Protein AF-A0A813HPF1-F1 (afdb_monomer)

Sequence (250 aa):
MRSGRLQCSFQAAQEKCRVRSLCSARHSGMFILGAENGDLQVWQRDDAAAAARLSRRAQGLAAPPSGASSMGTGAPRCNLGHLCTWSARADGEYVRGWRCNLCHAKRKGERWLCTVCKDDLCFDCFPIHRPGERKTAERDAQVVNGKWVQVRKHSGMGCAVVEFTDPQHRDSLLAQFVREPLVLGGIYIDVKVHMEKQADGTRAEIPGCAFAGWKQPKEEGTCKLRARTLQVYLDRLCSKNAPEPVIALD

Radius of gyration: 21.28 Å; Cα contacts (8 Å, |Δi|>4): 396; chains: 1; bounding box: 45×57×66 Å

Mean predicted aligned error: 11.56 Å

Foldseek 3Di:
DDPDDPPDCVVVVVVVFQFPDWDDPPLQQWIWTQGPVRDIDIDHDPPVVSVVVVVVVVVVDDDDDPPDDPFALAFFADPVRATWDKDQDCDDPNVQADAQPQQRDGDHGIFGARPVPRHTHHCVLFNGDGPPPPPPQLQQFDWDDDPFWIWTHHGPFQKIKIAGPDLVLLVVVCVVPVVPFDADSNWGKRKAFDWDQDPVRDTDTDRRMIMIGTDADPDGSHHGGDRVNVRSNSNVSCVVVDPDPPPPDD

Structure (mmCIF, N/CA/C/O backbone):
data_AF-A0A813HPF1-F1
#
_entry.id   AF-A0A813HPF1-F1
#
loop_
_atom_site.group_PDB
_atom_site.id
_atom_site.type_symbol
_atom_site.label_atom_id
_atom_site.label_alt_id
_atom_site.label_comp_id
_atom_site.label_asym_id
_atom_site.label_entity_id
_atom_site.label_seq_id
_atom_site.pdbx_PDB_ins_code
_atom_site.Cartn_x
_atom_site.Cartn_y
_atom_site.Cartn_z
_atom_site.occupancy
_atom_site.B_iso_or_equiv
_atom_site.auth_seq_id
_atom_site.auth_comp_id
_atom_site.auth_asym_id
_atom_site.auth_atom_id
_atom_site.pdbx_PDB_model_num
ATOM 1 N N . MET A 1 1 ? -21.783 -28.846 34.085 1.00 35.00 1 MET A N 1
ATOM 2 C CA . MET A 1 1 ? -21.105 -27.805 33.278 1.00 35.00 1 MET A CA 1
ATOM 3 C C . MET A 1 1 ? -20.466 -26.796 34.225 1.00 35.00 1 MET A C 1
ATOM 5 O O . MET A 1 1 ? -21.190 -26.147 34.966 1.00 35.00 1 MET A O 1
ATOM 9 N N . ARG A 1 2 ? -19.129 -26.727 34.293 1.00 29.12 2 ARG A N 1
ATOM 10 C CA . ARG A 1 2 ? -18.410 -25.769 35.152 1.00 29.12 2 ARG A CA 1
ATOM 11 C C . ARG A 1 2 ? -18.144 -24.495 34.349 1.00 29.12 2 ARG A C 1
ATOM 13 O O . ARG A 1 2 ? -17.345 -24.515 33.420 1.00 29.12 2 ARG A O 1
ATOM 20 N N . SER A 1 3 ? -18.828 -23.408 34.697 1.00 30.12 3 SER A N 1
ATOM 21 C CA . SER A 1 3 ? -18.554 -22.069 34.170 1.00 30.12 3 SER A CA 1
ATOM 22 C C . SER A 1 3 ? -17.277 -21.532 34.822 1.00 30.12 3 SER A C 1
ATOM 24 O O . SER A 1 3 ? -17.328 -20.905 35.879 1.00 30.12 3 SER A O 1
ATOM 26 N N . GLY A 1 4 ? -16.121 -21.810 34.219 1.00 33.72 4 GLY A N 1
ATOM 27 C CA . GLY A 1 4 ? -14.858 -21.190 34.613 1.00 33.72 4 GLY A CA 1
ATOM 28 C C . GLY A 1 4 ? -14.860 -19.714 34.223 1.00 33.72 4 GLY A C 1
ATOM 29 O O . GLY A 1 4 ? -14.760 -19.388 33.042 1.00 33.72 4 GLY A O 1
ATOM 30 N N . ARG A 1 5 ? -14.981 -18.810 35.202 1.00 33.84 5 ARG A N 1
ATOM 31 C CA . ARG A 1 5 ? -14.664 -17.391 34.997 1.00 33.84 5 ARG A CA 1
ATOM 32 C C . ARG A 1 5 ? -13.170 -17.292 34.698 1.00 33.84 5 ARG A C 1
ATOM 34 O O . ARG A 1 5 ? -12.353 -17.551 35.575 1.00 33.84 5 ARG A O 1
ATOM 41 N N . LEU A 1 6 ? -12.822 -16.907 33.473 1.00 31.69 6 LEU A N 1
ATOM 42 C CA . LEU A 1 6 ? -11.478 -16.446 33.142 1.00 31.69 6 LEU A CA 1
ATOM 43 C C . LEU A 1 6 ? -11.232 -15.151 33.922 1.00 31.69 6 LEU A C 1
ATOM 45 O O . LEU A 1 6 ? -11.741 -14.088 33.568 1.00 31.69 6 LEU A O 1
ATOM 49 N N . GLN A 1 7 ? -10.505 -15.262 35.029 1.00 36.75 7 GLN A N 1
ATOM 50 C CA . GLN A 1 7 ? -10.018 -14.123 35.791 1.00 36.75 7 GLN A CA 1
ATOM 51 C C . GLN A 1 7 ? -8.975 -13.417 34.917 1.00 36.75 7 GLN A C 1
ATOM 53 O O . GLN A 1 7 ? -7.916 -13.962 34.613 1.00 36.75 7 GLN A O 1
ATOM 58 N N . CYS A 1 8 ? -9.337 -12.242 34.413 1.00 41.44 8 CYS A N 1
ATOM 59 C CA . CYS A 1 8 ? -8.507 -11.459 33.513 1.00 41.44 8 CYS A CA 1
ATOM 60 C C . CYS A 1 8 ? -7.233 -11.013 34.251 1.00 41.44 8 CYS A C 1
ATOM 62 O O . CYS A 1 8 ? -7.316 -10.309 35.256 1.00 41.44 8 CYS A O 1
ATOM 64 N N . SER A 1 9 ? -6.056 -11.361 33.727 1.00 51.84 9 SER A N 1
ATOM 65 C CA . SER A 1 9 ? -4.735 -10.912 34.209 1.00 51.84 9 SER A CA 1
ATOM 66 C C . SER A 1 9 ? -4.527 -9.389 34.149 1.00 51.84 9 SER A C 1
ATOM 68 O O . SER A 1 9 ? -3.507 -8.875 34.600 1.00 51.84 9 SER A O 1
ATOM 70 N N . PHE A 1 10 ? -5.508 -8.652 33.627 1.00 48.88 10 PHE A N 1
ATOM 71 C CA . PHE A 1 10 ? -5.517 -7.199 33.525 1.00 48.88 10 PHE A CA 1
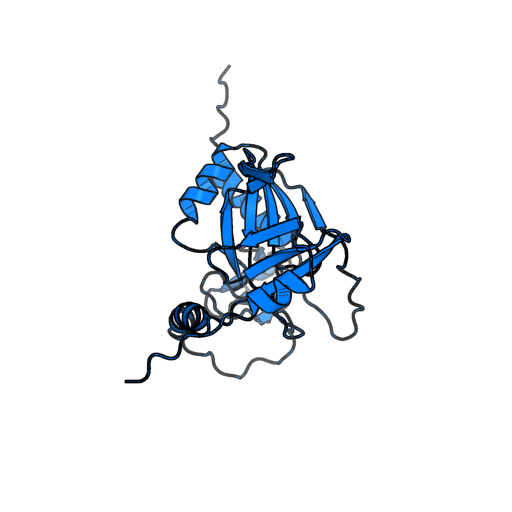ATOM 72 C C . PHE A 1 10 ? -5.432 -6.489 34.884 1.00 48.88 10 PHE A C 1
ATOM 74 O O . PHE A 1 10 ? -4.759 -5.467 34.995 1.00 48.88 10 PHE A O 1
ATOM 81 N N . GLN A 1 11 ? -6.050 -7.046 35.931 1.00 50.41 11 GLN A N 1
ATOM 82 C CA . GLN A 1 11 ? -6.080 -6.406 37.252 1.00 50.41 11 GLN A CA 1
ATOM 83 C C . GLN A 1 11 ? -4.688 -6.382 37.910 1.00 50.41 11 GLN A C 1
ATOM 85 O O . GLN A 1 11 ? -4.270 -5.356 38.435 1.00 50.41 11 GLN A O 1
ATOM 90 N N . ALA A 1 12 ? -3.908 -7.456 37.752 1.00 54.09 12 ALA A N 1
ATOM 91 C CA . ALA A 1 12 ? -2.524 -7.520 38.229 1.00 54.09 12 ALA A CA 1
ATOM 92 C C . ALA A 1 12 ? -1.560 -6.609 37.438 1.00 54.09 12 ALA A C 1
ATOM 94 O O . ALA A 1 12 ? -0.503 -6.230 37.944 1.00 54.09 12 ALA A O 1
ATOM 95 N N . ALA A 1 13 ? -1.900 -6.257 36.192 1.00 53.66 13 ALA A N 1
ATOM 96 C CA . ALA A 1 13 ? -1.118 -5.330 35.376 1.00 53.66 13 ALA A CA 1
ATOM 97 C C . ALA A 1 13 ? -1.419 -3.858 35.714 1.00 53.66 13 ALA A C 1
ATOM 99 O O . ALA A 1 13 ? -0.498 -3.041 35.714 1.00 53.66 13 ALA A O 1
ATOM 100 N N . GLN A 1 14 ? -2.672 -3.529 36.061 1.00 54.88 14 GLN A N 1
ATOM 101 C CA . GLN A 1 14 ? -3.060 -2.186 36.516 1.00 54.88 14 GLN A CA 1
ATOM 102 C C . GLN A 1 14 ? -2.321 -1.755 37.787 1.00 54.88 14 GLN A C 1
ATOM 104 O O . GLN A 1 14 ? -1.965 -0.587 37.915 1.00 54.88 14 GLN A O 1
ATOM 109 N N . GLU A 1 15 ? -2.047 -2.686 38.702 1.00 57.16 15 GLU A N 1
ATOM 110 C CA . GLU A 1 15 ? -1.321 -2.383 39.943 1.00 57.16 15 GLU A CA 1
ATOM 111 C C . GLU A 1 15 ? 0.174 -2.107 39.717 1.00 57.16 15 GLU A C 1
ATOM 113 O O . GLU A 1 15 ? 0.800 -1.409 40.511 1.00 57.16 15 GLU A O 1
ATOM 118 N N . LYS A 1 16 ? 0.756 -2.620 38.625 1.00 59.62 16 LYS A N 1
ATOM 119 C CA . LYS A 1 16 ? 2.197 -2.504 38.333 1.00 59.62 16 LYS A CA 1
ATOM 120 C C . LYS A 1 16 ? 2.544 -1.430 37.304 1.00 59.62 16 LYS A C 1
ATOM 122 O O . LYS A 1 16 ? 3.703 -1.039 37.204 1.00 59.62 16 LYS A O 1
ATOM 127 N N . CYS A 1 17 ? 1.572 -0.963 36.527 1.00 56.44 17 CYS A N 1
ATOM 128 C CA . CYS A 1 17 ? 1.788 0.021 35.474 1.00 56.44 17 CYS A CA 1
ATOM 129 C C . CYS A 1 17 ? 0.660 1.051 35.490 1.00 56.44 17 CYS A C 1
ATOM 131 O O . CYS A 1 17 ? -0.484 0.731 35.166 1.00 56.44 17 CYS A O 1
ATOM 133 N N . ARG A 1 18 ? 0.983 2.308 35.820 1.00 64.25 18 ARG A N 1
ATOM 134 C CA . ARG A 1 18 ? 0.051 3.426 35.633 1.00 64.25 18 ARG A CA 1
ATOM 135 C C . ARG A 1 18 ? -0.126 3.669 34.137 1.00 64.25 18 ARG A C 1
ATOM 137 O O . ARG A 1 18 ? 0.737 4.228 33.459 1.00 64.25 18 ARG A O 1
ATOM 144 N N . VAL A 1 19 ? -1.231 3.157 33.610 1.00 61.78 19 VAL A N 1
ATOM 145 C CA . VAL A 1 19 ? -1.585 3.243 32.193 1.00 61.78 19 VAL A CA 1
ATOM 146 C C . VAL A 1 19 ? -2.077 4.658 31.886 1.00 61.78 19 VAL A C 1
ATOM 148 O O . VAL A 1 19 ? -3.154 5.052 32.322 1.00 61.78 19 VAL A O 1
ATOM 151 N N . ARG A 1 20 ? -1.322 5.411 31.080 1.00 63.72 20 ARG A N 1
ATOM 152 C CA . ARG A 1 20 ? -1.697 6.753 30.597 1.00 63.72 20 ARG A CA 1
ATOM 153 C C . ARG A 1 20 ? -2.610 6.696 29.373 1.00 63.72 20 ARG A C 1
ATOM 155 O O . ARG A 1 20 ? -3.383 7.618 29.093 1.00 63.72 20 ARG A O 1
ATOM 162 N N . SER A 1 21 ? -2.489 5.644 28.569 1.00 58.50 21 SER A N 1
ATOM 163 C CA . SER A 1 21 ? -3.309 5.460 27.373 1.00 58.50 21 SER A CA 1
ATOM 164 C C . SER A 1 21 ? -3.514 3.987 27.054 1.00 58.50 21 SER A C 1
ATOM 166 O O . SER A 1 21 ? -2.589 3.191 27.161 1.00 58.50 21 SER A O 1
ATOM 168 N N . LEU A 1 22 ? -4.732 3.637 26.648 1.00 63.91 22 LEU A N 1
ATOM 169 C CA . LEU A 1 22 ? -5.092 2.315 26.153 1.00 63.91 22 LEU A CA 1
ATOM 170 C C . LEU A 1 22 ? -5.800 2.492 24.809 1.00 63.91 22 LEU A C 1
ATOM 172 O O . LEU A 1 22 ? -6.874 3.087 24.734 1.00 63.91 22 LEU A O 1
ATOM 176 N N . CYS A 1 23 ? -5.205 1.980 23.737 1.00 64.44 23 CYS A N 1
ATOM 177 C CA . CYS A 1 23 ? -5.792 1.986 22.404 1.00 64.44 23 CYS A CA 1
ATOM 178 C C . CYS A 1 23 ? -6.167 0.556 22.013 1.00 64.44 23 CYS A C 1
ATOM 180 O O . CYS A 1 23 ? -5.294 -0.277 21.781 1.00 64.44 23 CYS A O 1
ATOM 182 N N . SER A 1 24 ? -7.468 0.267 21.935 1.00 60.31 24 SER A N 1
ATOM 183 C CA . SER A 1 24 ? -7.960 -0.998 21.386 1.00 60.31 24 SER A CA 1
ATOM 184 C C . SER A 1 24 ? -8.066 -0.900 19.865 1.00 60.31 24 SER A C 1
ATOM 186 O O . SER A 1 24 ? -8.858 -0.117 19.332 1.00 60.31 24 SER A O 1
ATOM 188 N N . ALA A 1 25 ? -7.306 -1.731 19.155 1.00 64.31 25 ALA A N 1
ATOM 189 C CA . ALA A 1 25 ? -7.541 -2.013 17.748 1.00 64.31 25 ALA A CA 1
ATOM 190 C C . ALA A 1 25 ? -8.646 -3.076 17.673 1.00 64.31 25 ALA A C 1
ATOM 192 O O . ALA A 1 25 ? -8.377 -4.274 17.607 1.00 64.31 25 ALA A O 1
ATOM 193 N N . ARG A 1 26 ? -9.903 -2.612 17.735 1.00 49.97 26 ARG A N 1
ATOM 194 C CA . ARG A 1 26 ? -11.133 -3.391 17.998 1.00 49.97 26 ARG A CA 1
ATOM 195 C C . ARG A 1 26 ? -11.320 -4.713 17.225 1.00 49.97 26 ARG A C 1
ATOM 197 O O . ARG A 1 26 ? -12.228 -5.454 17.575 1.00 49.97 26 ARG A O 1
ATOM 204 N N . HIS A 1 27 ? -10.557 -5.012 16.171 1.00 45.69 27 HIS A N 1
ATOM 205 C CA . HIS A 1 27 ? -10.765 -6.202 15.324 1.00 45.69 27 HIS A CA 1
ATOM 206 C C . HIS A 1 27 ? -9.544 -7.134 15.255 1.00 45.69 27 HIS A C 1
ATOM 208 O O . HIS A 1 27 ? -9.681 -8.274 14.826 1.00 45.69 27 HIS A O 1
ATOM 214 N N . SER A 1 28 ? -8.359 -6.691 15.690 1.00 56.75 28 SER A N 1
ATOM 215 C CA . SER A 1 28 ? -7.129 -7.502 15.650 1.00 56.75 28 SER A CA 1
ATOM 216 C C . SER A 1 28 ? -6.809 -8.189 16.980 1.00 56.75 28 SER A C 1
ATOM 218 O O . SER A 1 28 ? -5.802 -8.891 17.084 1.00 56.75 28 SER A O 1
ATOM 220 N N . GLY A 1 29 ? -7.623 -7.937 18.011 1.00 67.06 29 GLY A N 1
ATOM 221 C CA . GLY A 1 29 ? -7.314 -8.319 19.385 1.00 67.06 29 GLY A CA 1
ATOM 222 C C . GLY A 1 29 ? -6.119 -7.555 19.962 1.00 67.06 29 GLY A C 1
ATOM 223 O O . GLY A 1 29 ? -5.675 -7.892 21.051 1.00 67.06 29 GLY A O 1
ATOM 224 N N . MET A 1 30 ? -5.571 -6.551 19.268 1.00 64.06 30 MET A N 1
ATOM 225 C CA . MET A 1 30 ? -4.433 -5.787 19.771 1.00 64.06 30 MET A CA 1
ATOM 226 C C . MET A 1 30 ? -4.864 -4.619 20.659 1.00 64.06 30 MET A C 1
ATOM 228 O O . MET A 1 30 ? -5.797 -3.876 20.347 1.00 64.06 30 MET A O 1
ATOM 232 N N . PHE A 1 31 ? -4.108 -4.416 21.728 1.00 73.50 31 PHE A N 1
ATOM 233 C CA . PHE A 1 31 ? -4.187 -3.302 22.652 1.00 73.50 31 PHE A CA 1
ATOM 234 C C . PHE A 1 31 ? -2.809 -2.657 22.734 1.00 73.50 31 PHE A C 1
ATOM 236 O O . PHE A 1 31 ? -1.812 -3.341 22.935 1.00 73.50 31 PHE A O 1
ATOM 243 N N . ILE A 1 32 ? -2.744 -1.344 22.573 1.00 74.50 32 ILE A N 1
ATOM 244 C CA . ILE A 1 32 ? -1.524 -0.577 22.811 1.00 74.50 32 ILE A CA 1
ATOM 245 C C . ILE A 1 32 ? -1.714 0.151 24.136 1.00 74.50 32 ILE A C 1
ATOM 247 O O . ILE A 1 32 ? -2.666 0.914 24.289 1.00 74.50 32 ILE A O 1
ATOM 251 N N . LEU A 1 33 ? -0.831 -0.115 25.086 1.00 77.38 33 LEU A N 1
ATOM 252 C CA . LEU A 1 33 ? -0.771 0.488 26.407 1.00 77.38 33 LEU A CA 1
ATOM 253 C C . LEU A 1 33 ? 0.410 1.457 26.429 1.00 77.38 33 LEU A C 1
ATOM 255 O O . LEU A 1 33 ? 1.552 1.031 26.308 1.00 77.38 33 LEU A O 1
ATOM 259 N N . GLY A 1 34 ? 0.143 2.750 26.572 1.00 70.75 34 GLY A N 1
ATOM 260 C CA . GLY A 1 34 ? 1.173 3.735 26.896 1.00 70.75 34 GLY A CA 1
ATOM 261 C C . GLY A 1 34 ? 1.195 3.968 28.402 1.00 70.75 34 GLY A C 1
ATOM 262 O O . GLY A 1 34 ? 0.167 4.359 28.963 1.00 70.75 34 GLY A O 1
ATOM 263 N N . ALA A 1 35 ? 2.331 3.730 29.047 1.00 73.56 35 ALA A N 1
ATOM 264 C CA . ALA A 1 35 ? 2.558 3.993 30.464 1.00 73.56 35 ALA A CA 1
ATOM 265 C C . ALA A 1 35 ? 3.002 5.451 30.706 1.00 73.56 35 ALA A C 1
ATOM 267 O O . ALA A 1 35 ? 3.434 6.153 29.790 1.00 73.56 35 ALA A O 1
ATOM 268 N N . GLU A 1 36 ? 2.861 5.939 31.942 1.00 66.50 36 GLU A N 1
ATOM 269 C CA . GLU A 1 36 ? 3.251 7.312 32.323 1.00 66.50 36 GLU A CA 1
ATOM 270 C C . GLU A 1 36 ? 4.749 7.598 32.157 1.00 66.50 36 GLU A C 1
ATOM 272 O O . GLU A 1 36 ? 5.123 8.729 31.861 1.00 66.50 36 GLU A O 1
ATOM 277 N N . ASN A 1 37 ? 5.592 6.573 32.280 1.00 71.75 37 ASN A N 1
ATOM 278 C CA . ASN A 1 37 ? 7.039 6.668 32.085 1.00 71.75 37 ASN A CA 1
ATOM 279 C C . ASN A 1 37 ? 7.461 6.757 30.603 1.00 71.75 37 ASN A C 1
ATOM 281 O O . ASN A 1 37 ? 8.652 6.836 30.319 1.00 71.75 37 ASN A O 1
ATOM 285 N N . GLY A 1 38 ? 6.506 6.744 29.667 1.00 69.19 38 GLY A N 1
ATOM 286 C CA . GLY A 1 38 ? 6.770 6.774 28.228 1.00 69.19 38 GLY A CA 1
ATOM 287 C C . GLY A 1 38 ? 6.900 5.396 27.577 1.00 69.19 38 GLY A C 1
ATOM 288 O O . GLY A 1 38 ? 7.031 5.332 26.354 1.00 69.19 38 GLY A O 1
ATOM 289 N N . ASP A 1 39 ? 6.803 4.302 28.339 1.00 64.75 39 ASP A N 1
ATOM 290 C CA . ASP A 1 39 ? 6.867 2.956 27.772 1.00 64.75 39 ASP A CA 1
ATOM 291 C C . ASP A 1 39 ? 5.604 2.620 26.980 1.00 64.75 39 ASP A C 1
ATOM 293 O O . ASP A 1 39 ? 4.475 2.894 27.399 1.00 64.75 39 ASP A O 1
ATOM 297 N N . LEU A 1 40 ? 5.797 1.962 25.836 1.00 64.56 40 LEU A N 1
ATOM 298 C CA . LEU A 1 40 ? 4.717 1.487 24.983 1.00 64.56 40 LEU A CA 1
ATOM 299 C C . LEU A 1 40 ? 4.698 -0.044 24.983 1.00 64.56 40 LEU A C 1
ATOM 301 O O . LEU A 1 40 ? 5.622 -0.691 24.494 1.00 64.56 40 LEU A O 1
ATOM 305 N N . GLN A 1 41 ? 3.628 -0.636 25.506 1.00 70.19 41 GLN A N 1
ATOM 306 C CA . GLN A 1 41 ? 3.412 -2.079 25.493 1.00 70.19 41 GLN A CA 1
ATOM 307 C C . GLN A 1 41 ? 2.311 -2.442 24.501 1.00 70.19 41 GLN A C 1
ATOM 309 O O . GLN A 1 41 ? 1.229 -1.862 24.512 1.00 70.19 41 GLN A O 1
ATOM 314 N N . VAL A 1 42 ? 2.559 -3.440 23.655 1.00 74.88 42 VAL A N 1
ATOM 315 C CA . VAL A 1 42 ? 1.557 -3.964 22.720 1.00 74.88 42 VAL A CA 1
ATOM 316 C C . VAL A 1 42 ? 1.129 -5.345 23.188 1.00 74.88 42 VAL A C 1
ATOM 318 O O . VAL A 1 42 ? 1.935 -6.265 23.274 1.00 74.88 42 VAL A O 1
ATOM 321 N N . TRP A 1 43 ? -0.155 -5.485 23.476 1.00 66.25 43 TRP A N 1
ATOM 322 C CA . TRP A 1 43 ? -0.787 -6.718 23.913 1.00 66.25 43 TRP A CA 1
ATOM 323 C C . TRP A 1 43 ? -1.658 -7.240 22.786 1.00 66.25 43 TRP A C 1
ATOM 325 O O . TRP A 1 43 ? -2.370 -6.471 22.152 1.00 66.25 43 TRP A O 1
ATOM 335 N N . GLN A 1 44 ? -1.619 -8.538 22.516 1.00 71.88 44 GLN A N 1
ATOM 336 C CA . GLN A 1 44 ? -2.469 -9.162 21.511 1.00 71.88 44 GLN A CA 1
ATOM 337 C C . GLN A 1 44 ? -3.276 -10.271 22.175 1.00 71.88 44 GLN A C 1
ATOM 339 O O . GLN A 1 44 ? -2.719 -11.145 22.828 1.00 71.88 44 GLN A O 1
ATOM 344 N N . ARG A 1 45 ? -4.599 -10.215 22.028 1.00 58.66 45 ARG A N 1
ATOM 345 C CA . ARG A 1 45 ? -5.513 -11.274 22.438 1.00 58.66 45 ARG A CA 1
ATOM 346 C C . ARG A 1 45 ? -5.264 -12.470 21.527 1.00 58.66 45 ARG A C 1
ATOM 348 O O . ARG A 1 45 ? -5.340 -12.327 20.305 1.00 58.66 45 ARG A O 1
ATOM 355 N N . ASP A 1 46 ? -4.996 -13.629 22.116 1.00 53.38 46 ASP A N 1
ATOM 356 C CA . ASP A 1 46 ? -4.887 -14.899 21.397 1.00 53.38 46 ASP A CA 1
ATOM 357 C C . ASP A 1 46 ? -6.274 -15.354 20.905 1.00 53.38 46 ASP A C 1
ATOM 359 O O . ASP A 1 46 ? -6.858 -16.322 21.383 1.00 53.38 46 ASP A O 1
ATOM 363 N N . ASP A 1 47 ? -6.852 -14.638 19.937 1.00 55.12 47 ASP A N 1
ATOM 364 C CA . ASP A 1 47 ? -8.079 -15.057 19.258 1.00 55.12 47 ASP A CA 1
ATOM 365 C C . ASP A 1 47 ? -7.745 -16.042 18.133 1.00 55.12 47 ASP A C 1
ATOM 367 O O . ASP A 1 47 ? -7.820 -15.730 16.937 1.00 55.12 47 ASP A O 1
ATOM 371 N N . ALA A 1 48 ? -7.426 -17.279 18.518 1.00 52.97 48 ALA A N 1
ATOM 372 C CA . ALA A 1 48 ? -7.267 -18.396 17.586 1.00 52.97 48 ALA A CA 1
ATOM 373 C C . ALA A 1 48 ? -8.484 -18.543 16.641 1.00 52.97 48 ALA A C 1
ATOM 375 O O . ALA A 1 48 ? -8.338 -18.913 15.476 1.00 52.97 48 ALA A O 1
ATOM 376 N N . ALA A 1 49 ? -9.687 -18.170 17.097 1.00 48.94 49 ALA A N 1
ATOM 377 C CA . ALA A 1 49 ? -10.924 -18.230 16.318 1.00 48.94 49 ALA A CA 1
ATOM 378 C C . ALA A 1 49 ? -11.027 -17.179 15.189 1.00 48.94 49 ALA A C 1
ATOM 380 O O . ALA A 1 49 ? -11.531 -17.498 14.110 1.00 48.94 49 ALA A O 1
ATOM 381 N N . ALA A 1 50 ? -10.544 -15.946 15.390 1.00 52.72 50 ALA A N 1
ATOM 382 C CA . ALA A 1 50 ? -10.548 -14.914 14.343 1.00 52.72 50 ALA A CA 1
ATOM 383 C C . ALA A 1 50 ? -9.506 -15.229 13.256 1.00 52.72 50 ALA A C 1
ATOM 385 O O . ALA A 1 50 ? -9.796 -15.148 12.059 1.00 52.72 50 ALA A O 1
ATOM 386 N N . ALA A 1 51 ? -8.328 -15.705 13.674 1.00 51.12 51 ALA A N 1
ATOM 387 C CA . ALA A 1 51 ? -7.300 -16.215 12.771 1.00 51.12 51 ALA A CA 1
ATOM 388 C C . ALA A 1 51 ? -7.781 -17.441 11.966 1.00 51.12 51 ALA A C 1
ATOM 390 O O . ALA A 1 51 ? -7.469 -17.558 10.778 1.00 51.12 51 ALA A O 1
ATOM 391 N N . ALA A 1 52 ? -8.591 -18.320 12.571 1.00 50.94 52 ALA A N 1
ATOM 392 C CA . ALA A 1 52 ? -9.173 -19.478 11.893 1.00 50.94 52 ALA A CA 1
ATOM 393 C C . ALA A 1 52 ? -10.217 -19.094 10.828 1.00 50.94 52 ALA A C 1
ATOM 395 O O . ALA A 1 52 ? -10.249 -19.720 9.770 1.00 50.94 52 ALA A O 1
ATOM 396 N N . ARG A 1 53 ? -11.040 -18.057 11.049 1.00 55.03 53 ARG A N 1
ATOM 397 C CA . ARG A 1 53 ? -12.017 -17.581 10.043 1.00 55.03 53 ARG A CA 1
ATOM 398 C C . ARG A 1 53 ? -11.335 -16.984 8.809 1.00 55.03 53 ARG A C 1
ATOM 400 O O . ARG A 1 53 ? -11.753 -17.273 7.692 1.00 55.03 53 ARG A O 1
ATOM 407 N N . LEU A 1 54 ? -10.255 -16.224 9.001 1.00 54.12 54 LEU A N 1
ATOM 408 C CA . LEU A 1 54 ? -9.442 -15.693 7.898 1.00 54.12 54 LEU A CA 1
ATOM 409 C C . LEU A 1 54 ? -8.645 -16.799 7.184 1.00 54.12 54 LEU A C 1
ATOM 411 O O . LEU A 1 54 ? -8.569 -16.805 5.958 1.00 54.12 54 LEU A O 1
ATOM 415 N N . SER A 1 55 ? -8.119 -17.782 7.927 1.00 49.38 55 SER A N 1
ATOM 416 C CA . SER A 1 55 ? -7.391 -18.919 7.339 1.00 49.38 55 SER A CA 1
ATOM 417 C C . SER A 1 55 ? -8.290 -19.852 6.526 1.00 49.38 55 SER A C 1
ATOM 419 O O . SER A 1 55 ? -7.880 -20.288 5.456 1.00 49.38 55 SER A O 1
ATOM 421 N N . ARG A 1 56 ? -9.529 -20.130 6.964 1.00 48.56 56 ARG A N 1
ATOM 422 C CA . ARG A 1 56 ? -10.453 -21.014 6.223 1.00 48.56 56 ARG A CA 1
ATOM 423 C C . ARG A 1 56 ? -10.842 -20.466 4.845 1.00 48.56 56 ARG A C 1
ATOM 425 O O . ARG A 1 56 ? -11.065 -21.259 3.940 1.00 48.56 56 ARG A O 1
ATOM 432 N N . ARG A 1 57 ? -10.871 -19.139 4.655 1.00 51.22 57 ARG A N 1
ATOM 433 C CA . ARG A 1 57 ? -11.123 -18.517 3.336 1.00 51.22 57 ARG A CA 1
ATOM 434 C C . ARG A 1 57 ? -9.896 -18.607 2.415 1.00 51.22 57 ARG A C 1
ATOM 436 O O . ARG A 1 57 ? -10.059 -18.739 1.210 1.00 51.22 57 ARG A O 1
ATOM 443 N N . ALA A 1 58 ? -8.682 -18.615 2.974 1.00 49.12 58 ALA A N 1
ATOM 444 C CA . ALA A 1 58 ? -7.441 -18.823 2.221 1.00 49.12 58 ALA A CA 1
ATOM 445 C C . ALA A 1 58 ? -7.174 -20.304 1.872 1.00 49.12 58 ALA A C 1
ATOM 447 O O . ALA A 1 58 ? -6.505 -20.588 0.884 1.00 49.12 58 ALA A O 1
ATOM 448 N N . GLN A 1 59 ? -7.709 -21.247 2.656 1.00 49.16 59 GLN A N 1
ATOM 449 C CA . GLN A 1 59 ? -7.509 -22.695 2.481 1.00 49.16 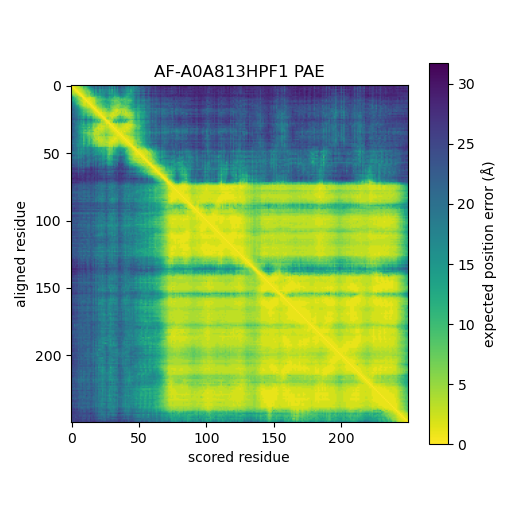59 GLN A CA 1
ATOM 450 C C . GLN A 1 59 ? -8.383 -23.336 1.386 1.00 49.16 59 GLN A C 1
ATOM 452 O O . GLN A 1 59 ? -8.196 -24.508 1.079 1.00 49.16 59 GLN A O 1
ATOM 457 N N . GLY A 1 60 ? -9.303 -22.587 0.764 1.00 45.53 60 GLY A N 1
ATOM 458 C CA . GLY A 1 60 ? -10.079 -23.059 -0.394 1.00 45.53 60 GLY A CA 1
ATOM 459 C C . GLY A 1 60 ? -9.311 -23.047 -1.723 1.00 45.53 60 GLY A C 1
ATOM 460 O O . GLY A 1 60 ? -9.832 -23.515 -2.731 1.00 45.53 60 GLY A O 1
ATOM 461 N N . LEU A 1 61 ? -8.084 -22.518 -1.744 1.00 51.81 61 LEU A N 1
ATOM 462 C CA . LEU A 1 61 ? -7.209 -22.518 -2.914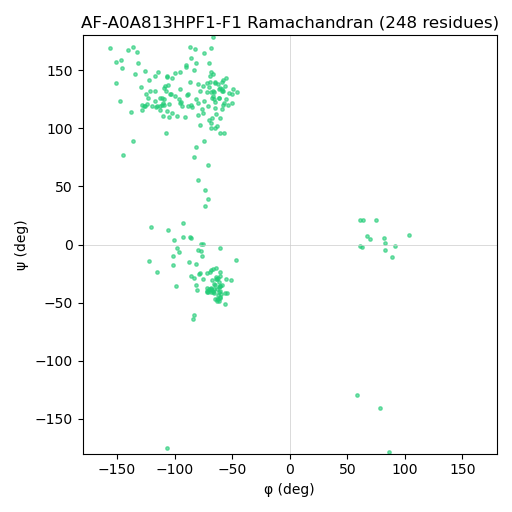 1.00 51.81 61 LEU A CA 1
ATOM 463 C C . LEU A 1 61 ? -6.157 -23.614 -2.732 1.00 51.81 61 LEU A C 1
ATOM 465 O O . LEU A 1 61 ? -5.327 -23.542 -1.826 1.00 51.81 61 LEU A O 1
ATOM 469 N N . ALA A 1 62 ? -6.232 -24.645 -3.575 1.00 42.22 62 ALA A N 1
ATOM 470 C CA . ALA A 1 62 ? -5.330 -25.790 -3.559 1.00 42.22 62 ALA A CA 1
ATOM 471 C C . ALA A 1 62 ? -3.856 -25.349 -3.510 1.00 42.22 62 ALA A C 1
ATOM 473 O O . ALA A 1 62 ? -3.430 -24.461 -4.254 1.00 42.22 62 ALA A O 1
ATOM 474 N N . ALA A 1 63 ? -3.076 -25.975 -2.625 1.00 44.69 63 ALA A N 1
ATOM 475 C CA . ALA A 1 63 ? -1.641 -25.744 -2.544 1.00 44.69 63 ALA A CA 1
ATOM 476 C C . ALA A 1 63 ? -0.982 -26.144 -3.883 1.00 44.69 63 ALA A C 1
ATOM 478 O O . ALA A 1 63 ? -1.203 -27.264 -4.348 1.00 44.69 63 ALA A O 1
ATOM 479 N N . PRO A 1 64 ? -0.201 -25.260 -4.530 1.00 50.72 64 PRO A N 1
ATOM 480 C CA . PRO A 1 64 ? 0.457 -25.591 -5.786 1.00 50.72 64 PRO A CA 1
ATOM 481 C C . PRO A 1 64 ? 1.584 -26.623 -5.581 1.00 50.72 64 PRO A C 1
ATOM 483 O O . PRO A 1 64 ? 2.142 -26.719 -4.484 1.00 50.72 64 PRO A O 1
ATOM 486 N N . PRO A 1 65 ? 1.943 -27.381 -6.636 1.00 42.75 65 PRO A N 1
ATOM 487 C CA . PRO A 1 65 ? 2.964 -28.423 -6.575 1.00 42.75 65 PRO A CA 1
ATOM 488 C C . PRO A 1 65 ? 4.340 -27.866 -6.179 1.00 42.75 65 PRO A C 1
ATOM 490 O O . PRO A 1 65 ? 4.803 -26.848 -6.696 1.00 42.75 65 PRO A O 1
ATOM 493 N N . SER A 1 66 ? 5.002 -28.572 -5.264 1.00 45.47 66 SER A N 1
ATOM 494 C CA . SER A 1 66 ? 6.210 -28.185 -4.518 1.00 45.47 66 SER A CA 1
ATOM 495 C C . SER A 1 66 ? 7.530 -28.192 -5.318 1.00 45.47 66 SER A C 1
ATOM 497 O O . SER A 1 66 ? 8.581 -28.485 -4.759 1.00 45.47 66 SER A O 1
ATOM 499 N N . GLY A 1 67 ? 7.510 -27.879 -6.617 1.00 47.28 67 GLY A N 1
ATOM 500 C CA . GLY A 1 67 ? 8.669 -28.031 -7.516 1.00 47.28 67 GLY A CA 1
ATOM 501 C C . GLY A 1 67 ? 9.475 -26.765 -7.845 1.00 47.28 67 GLY A C 1
ATOM 502 O O . GLY A 1 67 ? 10.368 -26.834 -8.684 1.00 47.28 67 GLY A O 1
ATOM 503 N N . ALA A 1 68 ? 9.170 -25.601 -7.260 1.00 50.47 68 ALA A N 1
ATOM 504 C CA . ALA A 1 68 ? 9.831 -24.340 -7.616 1.00 50.47 68 ALA A CA 1
ATOM 505 C C . ALA A 1 68 ? 11.028 -24.031 -6.698 1.00 50.47 68 ALA A C 1
ATOM 507 O O . ALA A 1 68 ? 10.869 -23.868 -5.489 1.00 50.47 68 ALA A O 1
ATOM 508 N N . SER A 1 69 ? 12.218 -23.926 -7.298 1.00 49.34 69 SER A N 1
ATOM 509 C CA . SER A 1 69 ? 13.496 -23.618 -6.650 1.00 49.34 69 SER A CA 1
ATOM 510 C C . SER A 1 69 ? 13.414 -22.441 -5.669 1.00 49.34 69 SER A C 1
ATOM 512 O O . SER A 1 69 ? 12.920 -21.358 -5.988 1.00 49.34 69 SER A O 1
ATOM 514 N N . SER A 1 70 ? 13.950 -22.667 -4.471 1.00 53.09 70 SER A N 1
ATOM 515 C CA . SER A 1 70 ? 13.835 -21.886 -3.233 1.00 53.09 70 SER A CA 1
ATOM 516 C C . SER A 1 70 ? 14.570 -20.532 -3.213 1.00 53.09 70 SER A C 1
ATOM 518 O O . SER A 1 70 ? 15.159 -20.166 -2.198 1.00 53.09 70 SER A O 1
ATOM 520 N N . MET A 1 71 ? 14.579 -19.772 -4.311 1.00 56.16 71 MET A N 1
ATOM 521 C CA . MET A 1 71 ? 15.398 -18.551 -4.430 1.00 56.16 71 MET A CA 1
ATOM 522 C C . MET A 1 71 ? 14.702 -17.236 -4.036 1.00 56.16 71 MET A C 1
ATOM 524 O O . MET A 1 71 ? 15.180 -16.162 -4.384 1.00 56.16 71 MET A O 1
ATOM 528 N N . GLY A 1 72 ? 13.602 -17.266 -3.281 1.00 59.03 72 GLY A N 1
ATOM 529 C CA . GLY A 1 72 ? 12.891 -16.032 -2.934 1.00 59.03 72 GLY A CA 1
ATOM 530 C C . GLY A 1 72 ? 12.276 -16.036 -1.550 1.00 59.03 72 GLY A C 1
ATOM 531 O O . GLY A 1 72 ? 11.056 -16.131 -1.421 1.00 59.03 72 GLY A O 1
ATOM 532 N N . THR A 1 73 ? 13.091 -15.848 -0.515 1.00 74.88 73 THR A N 1
ATOM 533 C CA . THR A 1 73 ? 12.574 -15.263 0.721 1.00 74.88 73 THR A CA 1
ATOM 534 C C . THR A 1 73 ? 11.964 -13.895 0.378 1.00 74.88 73 THR A C 1
ATOM 536 O O . THR A 1 73 ? 12.606 -13.025 -0.204 1.00 74.88 73 THR A O 1
ATOM 539 N N . GLY A 1 74 ? 10.683 -13.710 0.680 1.00 84.69 74 GLY A N 1
ATOM 540 C CA . GLY A 1 74 ? 9.969 -12.451 0.505 1.00 84.69 74 GLY A CA 1
ATOM 541 C C . GLY A 1 74 ? 9.040 -12.407 -0.702 1.00 84.69 74 GLY A C 1
ATOM 542 O O . GLY A 1 74 ? 8.513 -11.337 -0.992 1.00 84.69 74 GLY A O 1
ATOM 543 N N . ALA A 1 75 ? 8.820 -13.533 -1.388 1.00 92.44 75 ALA A N 1
ATOM 544 C CA . ALA A 1 75 ? 7.940 -13.584 -2.549 1.00 92.44 75 ALA A CA 1
ATOM 545 C C . ALA A 1 75 ? 6.518 -13.067 -2.218 1.00 92.44 75 ALA A C 1
ATOM 547 O O . ALA A 1 75 ? 5.882 -13.567 -1.281 1.00 92.44 75 ALA A O 1
ATOM 548 N N . PRO A 1 76 ? 6.001 -12.068 -2.959 1.00 95.56 76 PRO A N 1
ATOM 549 C CA . PRO A 1 76 ? 4.642 -11.583 -2.781 1.00 95.56 76 PRO A CA 1
ATOM 550 C C . PRO A 1 76 ? 3.631 -12.582 -3.352 1.00 95.56 76 PRO A C 1
ATOM 552 O O . PRO A 1 76 ? 3.963 -13.463 -4.149 1.00 95.56 76 PRO A O 1
ATOM 555 N N . ARG A 1 77 ? 2.362 -12.409 -2.984 1.00 95.19 77 ARG A N 1
ATOM 556 C CA . ARG A 1 77 ? 1.235 -13.052 -3.671 1.00 95.19 77 ARG A CA 1
ATOM 557 C C . ARG A 1 77 ? 0.557 -12.079 -4.633 1.00 95.19 77 ARG A C 1
ATOM 559 O O . ARG A 1 77 ? 0.502 -10.880 -4.362 1.00 95.19 77 ARG A O 1
ATOM 566 N N . CYS A 1 78 ? 0.022 -12.589 -5.738 1.00 95.00 78 CYS A N 1
ATOM 567 C CA . CYS A 1 78 ? -0.793 -11.801 -6.664 1.00 95.00 78 CYS A CA 1
ATOM 568 C C . CYS A 1 78 ? -2.125 -11.369 -6.020 1.00 95.00 78 CYS A C 1
ATOM 570 O O . CYS A 1 78 ? -2.443 -11.768 -4.896 1.00 95.00 78 CYS A O 1
ATOM 572 N N . ASN A 1 79 ? -2.958 -10.623 -6.751 1.00 89.50 79 ASN A N 1
ATOM 573 C CA . ASN A 1 79 ? -4.247 -10.140 -6.232 1.00 89.50 79 ASN A CA 1
ATOM 574 C C . ASN A 1 79 ? -5.232 -11.278 -5.902 1.00 89.50 79 ASN A C 1
ATOM 576 O O . ASN A 1 79 ? -6.044 -11.136 -4.996 1.00 89.50 79 ASN A O 1
ATOM 580 N N . LEU A 1 80 ? -5.118 -12.425 -6.586 1.00 91.19 80 LEU A N 1
ATOM 581 C CA . LEU A 1 80 ? -5.883 -13.645 -6.278 1.00 91.19 80 LEU A CA 1
ATOM 582 C C . LEU A 1 80 ? -5.231 -14.545 -5.208 1.00 91.19 80 LEU A C 1
ATOM 584 O O . LEU A 1 80 ? -5.695 -15.653 -4.963 1.00 91.19 80 LEU A O 1
ATOM 588 N N . GLY A 1 81 ? -4.138 -14.110 -4.576 1.00 92.25 81 GLY A N 1
ATOM 589 C CA . GLY A 1 81 ? -3.497 -14.845 -3.483 1.00 92.25 81 GLY A CA 1
ATOM 590 C C . GLY A 1 81 ? -2.533 -15.968 -3.892 1.00 92.25 81 GLY A C 1
ATOM 591 O O . GLY A 1 81 ? -1.941 -16.590 -3.007 1.00 92.25 81 GLY A O 1
ATOM 592 N N . HIS A 1 82 ? -2.297 -16.219 -5.183 1.00 93.94 82 HIS A N 1
ATOM 593 C CA . HIS A 1 82 ? -1.269 -17.168 -5.629 1.00 93.94 82 HIS A CA 1
ATOM 594 C C . HIS A 1 82 ? 0.137 -16.635 -5.341 1.00 93.94 82 HIS A C 1
ATOM 596 O O . HIS A 1 82 ? 0.408 -15.450 -5.531 1.00 93.94 82 HIS A O 1
ATOM 602 N N . LEU A 1 83 ? 1.042 -17.511 -4.906 1.00 94.38 83 LEU A N 1
ATOM 603 C CA . LEU A 1 83 ? 2.440 -17.156 -4.671 1.00 94.38 83 LEU A CA 1
ATOM 604 C C . LEU A 1 83 ? 3.131 -16.821 -5.999 1.00 94.38 83 LEU A C 1
ATOM 606 O O . LEU A 1 83 ? 3.063 -17.605 -6.947 1.00 94.38 83 LEU A O 1
ATOM 610 N N . CYS A 1 84 ? 3.787 -15.665 -6.071 1.00 95.12 84 CYS A N 1
ATOM 611 C CA . CYS A 1 84 ? 4.593 -15.302 -7.228 1.00 95.12 84 CYS A CA 1
ATOM 612 C C . CYS A 1 84 ? 5.990 -15.923 -7.123 1.00 95.12 84 CYS A C 1
ATOM 614 O O . CYS A 1 84 ? 6.535 -16.087 -6.035 1.00 95.12 84 CYS A O 1
ATOM 616 N N . THR A 1 85 ? 6.603 -16.222 -8.263 1.00 94.88 85 THR A N 1
ATOM 617 C CA . THR A 1 85 ? 7.977 -16.727 -8.353 1.00 94.88 85 THR A CA 1
ATOM 618 C C . THR A 1 85 ? 8.864 -15.709 -9.050 1.00 94.88 85 THR A C 1
ATOM 620 O O . THR A 1 85 ? 8.405 -14.985 -9.932 1.00 94.88 85 THR A O 1
ATOM 623 N N . TRP A 1 86 ? 10.143 -15.656 -8.687 1.0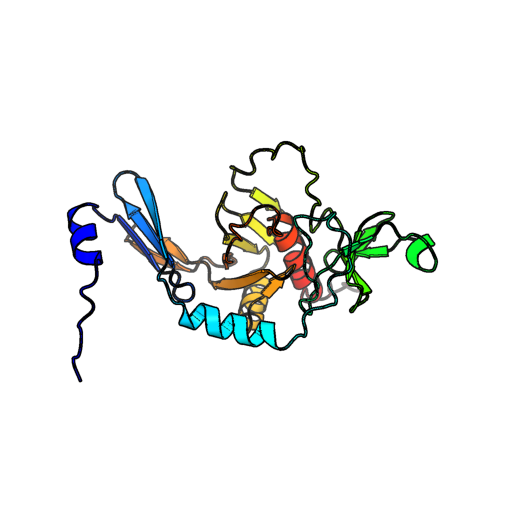0 94.75 86 TRP A N 1
ATOM 624 C CA . TRP A 1 86 ? 11.116 -14.871 -9.443 1.00 94.75 86 TRP A CA 1
ATOM 625 C C . TRP A 1 86 ? 11.176 -15.364 -10.899 1.00 94.75 86 TRP A C 1
ATOM 627 O O . TRP A 1 86 ? 11.112 -16.567 -11.158 1.00 94.75 86 TRP A O 1
ATOM 637 N N . SER A 1 87 ? 11.278 -14.441 -11.853 1.00 94.19 87 SER A N 1
ATOM 638 C CA . SER A 1 87 ? 11.428 -14.754 -13.272 1.00 94.19 87 SER A CA 1
ATOM 639 C C . SER A 1 87 ? 12.278 -13.699 -13.974 1.00 94.19 87 SER A C 1
ATOM 641 O O . SER A 1 87 ? 11.928 -12.519 -13.981 1.00 94.19 87 SER A O 1
ATOM 643 N N . ALA A 1 88 ? 13.366 -14.132 -14.614 1.00 92.38 88 ALA A N 1
ATOM 644 C CA . ALA A 1 88 ? 14.150 -13.329 -15.562 1.00 92.38 88 ALA A CA 1
ATOM 645 C C . ALA A 1 88 ? 13.701 -13.512 -17.021 1.00 92.38 88 ALA A C 1
ATOM 647 O O . ALA A 1 88 ? 14.347 -13.014 -17.941 1.00 92.38 88 ALA A O 1
ATOM 648 N N . ARG A 1 89 ? 12.609 -14.250 -17.252 1.00 87.69 89 ARG A N 1
ATOM 649 C CA . ARG A 1 89 ? 12.151 -14.632 -18.588 1.00 87.69 89 ARG A CA 1
ATOM 650 C C . ARG A 1 89 ? 11.878 -13.391 -19.450 1.00 87.69 89 ARG A C 1
ATOM 652 O O . ARG A 1 89 ? 10.990 -12.607 -19.119 1.00 87.69 89 ARG A O 1
ATOM 659 N N . ALA A 1 90 ? 12.628 -13.223 -20.536 1.00 86.25 90 ALA A N 1
ATOM 660 C CA . ALA A 1 90 ? 12.572 -12.053 -21.420 1.00 86.25 90 ALA A CA 1
ATOM 661 C C . ALA A 1 90 ? 12.213 -12.403 -22.880 1.00 86.25 90 ALA A C 1
ATOM 663 O O . ALA A 1 90 ? 12.410 -11.589 -23.777 1.00 86.25 90 ALA A O 1
ATOM 664 N N . ASP A 1 91 ? 11.707 -13.610 -23.127 1.00 85.88 91 ASP A N 1
ATOM 665 C CA . ASP A 1 91 ? 11.263 -14.094 -24.437 1.00 85.88 91 ASP A CA 1
ATOM 666 C C . ASP A 1 91 ? 9.796 -13.714 -24.740 1.00 85.88 91 ASP A C 1
ATOM 668 O O . ASP A 1 91 ? 9.050 -13.226 -23.886 1.00 85.88 91 ASP A O 1
ATOM 672 N N . GLY A 1 92 ? 9.375 -13.927 -25.990 1.00 89.50 92 GLY A N 1
ATOM 673 C CA . GLY A 1 92 ? 8.002 -13.674 -26.438 1.00 89.50 92 GLY A CA 1
ATOM 674 C C . GLY A 1 92 ? 7.560 -12.220 -26.238 1.00 89.50 92 GLY A C 1
ATOM 675 O O . GLY A 1 92 ? 8.258 -11.280 -26.617 1.00 89.50 92 GLY A O 1
ATOM 676 N N . GLU A 1 93 ? 6.396 -12.023 -25.616 1.00 87.12 93 GLU A N 1
ATOM 677 C CA . GLU A 1 93 ? 5.842 -10.690 -25.329 1.00 87.12 93 GLU A CA 1
ATOM 678 C C . GLU A 1 93 ? 6.751 -9.848 -24.415 1.00 87.12 93 GLU A C 1
ATOM 680 O O . GLU A 1 93 ? 6.739 -8.616 -24.479 1.00 87.12 93 GLU A O 1
ATOM 685 N N . TYR A 1 94 ? 7.607 -10.501 -23.621 1.00 91.69 94 TYR A N 1
ATOM 686 C CA . TYR A 1 94 ? 8.502 -9.845 -22.671 1.00 91.69 94 TYR A CA 1
ATOM 687 C C . TYR A 1 94 ? 9.724 -9.183 -23.318 1.00 91.69 94 TYR A C 1
ATOM 689 O O . TYR A 1 94 ? 10.395 -8.385 -22.657 1.00 91.69 94 TYR A O 1
ATOM 697 N N . VAL A 1 95 ? 9.981 -9.421 -24.611 1.00 92.50 95 VAL A N 1
ATOM 698 C CA . VAL A 1 95 ? 11.097 -8.802 -25.355 1.00 92.50 95 VAL A CA 1
ATOM 699 C C . VAL A 1 95 ? 10.997 -7.272 -25.336 1.00 92.50 95 VAL A C 1
ATOM 701 O O . VAL A 1 95 ? 12.001 -6.563 -25.242 1.00 92.50 95 VAL A O 1
ATOM 704 N N . ARG A 1 96 ? 9.773 -6.727 -25.360 1.00 94.19 96 ARG A N 1
ATOM 705 C CA . ARG A 1 96 ? 9.523 -5.273 -25.314 1.00 94.19 96 ARG A CA 1
ATOM 706 C C . ARG A 1 96 ? 9.460 -4.708 -23.889 1.00 94.19 96 ARG A C 1
ATOM 708 O O . ARG A 1 96 ? 9.196 -3.509 -23.715 1.00 94.19 96 ARG A O 1
ATOM 715 N N . GLY A 1 97 ? 9.740 -5.537 -22.887 1.00 95.38 97 GLY A N 1
ATOM 716 C CA . GLY A 1 97 ? 9.500 -5.264 -21.476 1.00 95.38 97 GLY A CA 1
ATOM 717 C C . GLY A 1 97 ? 8.083 -5.640 -21.044 1.00 95.38 97 GLY A C 1
ATOM 718 O O . GLY A 1 97 ? 7.275 -6.114 -21.833 1.00 95.38 97 GLY A O 1
ATOM 719 N N . TRP A 1 98 ? 7.780 -5.395 -19.777 1.00 96.50 98 TRP A N 1
ATOM 720 C CA . TRP A 1 98 ? 6.500 -5.716 -19.142 1.00 96.50 98 TRP A CA 1
ATOM 721 C C . TRP A 1 98 ? 6.022 -4.551 -18.280 1.00 96.50 98 TRP A C 1
ATOM 723 O O . TRP A 1 98 ? 6.754 -3.581 -18.068 1.00 96.50 98 TRP A O 1
ATOM 733 N N . ARG A 1 99 ? 4.778 -4.605 -17.802 1.00 97.06 99 ARG A N 1
ATOM 734 C CA . ARG A 1 99 ? 4.217 -3.595 -16.896 1.00 97.06 99 ARG A CA 1
ATOM 735 C C . ARG A 1 99 ? 3.881 -4.239 -15.567 1.00 97.06 99 ARG A C 1
ATOM 737 O O . ARG A 1 99 ? 3.231 -5.269 -15.536 1.00 97.06 99 ARG A O 1
ATOM 744 N N . CYS A 1 100 ? 4.300 -3.605 -14.480 1.00 96.94 100 CYS A N 1
ATOM 745 C CA . CYS A 1 100 ? 3.937 -4.064 -13.146 1.00 96.94 100 CYS A CA 1
ATOM 746 C C . CYS A 1 100 ? 2.423 -3.908 -12.921 1.00 96.94 100 CYS A C 1
ATOM 748 O O . CYS A 1 100 ? 1.909 -2.794 -13.017 1.00 96.94 100 CYS A O 1
ATOM 750 N N . ASN A 1 101 ? 1.716 -4.974 -12.550 1.00 96.12 101 ASN A N 1
ATOM 751 C CA . ASN A 1 101 ? 0.269 -4.967 -12.293 1.00 96.12 101 ASN A CA 1
ATOM 752 C C . ASN A 1 101 ? -0.112 -4.078 -11.095 1.00 96.12 101 ASN A C 1
ATOM 754 O O . ASN A 1 101 ? -1.255 -3.623 -10.984 1.00 96.12 101 ASN A O 1
ATOM 758 N N . LEU A 1 102 ? 0.854 -3.778 -10.218 1.00 94.94 102 LEU A N 1
ATOM 759 C CA . LEU A 1 102 ? 0.669 -2.861 -9.098 1.00 94.94 102 LEU A CA 1
ATOM 760 C C . LEU A 1 102 ? 0.869 -1.396 -9.517 1.00 94.94 102 LEU A C 1
ATOM 762 O O . LEU A 1 102 ? -0.083 -0.614 -9.492 1.00 94.94 102 LEU A O 1
ATOM 766 N N . CYS A 1 103 ? 2.088 -1.032 -9.937 1.00 94.94 103 CYS A N 1
ATOM 767 C CA . CYS A 1 103 ? 2.479 0.362 -10.193 1.00 94.94 103 CYS A CA 1
ATOM 768 C C . CYS A 1 103 ? 2.376 0.824 -11.651 1.00 94.94 103 CYS A C 1
ATOM 770 O O . CYS A 1 103 ? 2.612 1.995 -11.927 1.00 94.94 103 CYS A O 1
ATOM 772 N N . HIS A 1 104 ? 2.075 -0.071 -12.595 1.00 95.50 104 HIS A N 1
ATOM 773 C CA . HIS A 1 104 ? 1.955 0.181 -14.042 1.00 95.50 104 HIS A CA 1
ATOM 774 C C . HIS A 1 104 ? 3.217 0.688 -14.754 1.00 95.50 104 HIS A C 1
ATOM 776 O O . HIS A 1 104 ? 3.217 0.835 -15.984 1.00 95.50 104 HIS A O 1
ATOM 782 N N . ALA A 1 105 ? 4.311 0.885 -14.014 1.00 94.88 105 ALA A N 1
ATOM 783 C CA . ALA A 1 105 ? 5.604 1.229 -14.575 1.00 94.88 105 ALA A CA 1
ATOM 784 C C . ALA A 1 105 ? 6.044 0.149 -15.568 1.00 94.88 105 ALA A C 1
ATOM 786 O O . ALA A 1 105 ? 5.999 -1.049 -15.265 1.00 94.88 105 ALA A O 1
ATOM 787 N N . LYS A 1 106 ? 6.482 0.590 -16.751 1.00 97.06 106 LYS A N 1
ATOM 788 C CA . LYS A 1 106 ? 7.120 -0.278 -17.737 1.00 97.06 106 LYS A CA 1
ATOM 789 C C . LYS A 1 106 ? 8.515 -0.647 -17.229 1.00 97.06 106 LYS A C 1
ATOM 791 O O . LYS A 1 106 ? 9.265 0.225 -16.798 1.00 97.06 106 LYS A O 1
ATOM 796 N N . ARG A 1 107 ? 8.851 -1.931 -17.262 1.00 96.69 107 ARG A N 1
ATOM 797 C CA . ARG A 1 107 ? 10.104 -2.502 -16.761 1.00 96.69 107 ARG A CA 1
ATOM 798 C C . ARG A 1 107 ? 10.699 -3.456 -17.792 1.00 96.69 107 ARG A C 1
ATOM 800 O O . ARG A 1 107 ? 10.037 -3.851 -18.750 1.00 96.69 107 ARG A O 1
ATOM 807 N N . LYS A 1 108 ? 11.965 -3.805 -17.593 1.00 95.19 108 LYS A N 1
ATOM 808 C CA . LYS A 1 108 ? 12.699 -4.830 -18.341 1.00 95.19 108 LYS A CA 1
ATOM 809 C C . LYS A 1 108 ? 13.415 -5.733 -17.337 1.00 95.19 108 LYS A C 1
ATOM 811 O O . LYS A 1 108 ? 13.687 -5.293 -16.223 1.00 95.19 108 LYS A O 1
ATOM 816 N N . GLY A 1 109 ? 13.723 -6.963 -17.740 1.00 94.00 109 GLY A N 1
ATOM 817 C CA . GLY A 1 109 ? 14.448 -7.920 -16.904 1.00 94.00 109 GLY A CA 1
ATOM 818 C C . GLY A 1 109 ? 13.570 -8.596 -15.849 1.00 94.00 109 GLY A C 1
ATOM 819 O O . GLY A 1 109 ? 12.424 -8.962 -16.126 1.00 94.00 109 GLY A O 1
ATOM 820 N N . GLU A 1 110 ? 14.146 -8.778 -14.663 1.00 95.12 110 GLU A N 1
ATOM 821 C CA . GLU A 1 110 ? 13.627 -9.612 -13.577 1.00 95.12 110 GLU A CA 1
ATOM 822 C C . GLU A 1 110 ? 12.347 -9.073 -12.924 1.00 95.12 110 GLU A C 1
ATOM 824 O O . GLU A 1 110 ? 12.134 -7.861 -12.824 1.00 95.12 110 GLU A O 1
ATOM 829 N N . ARG A 1 111 ? 11.498 -9.990 -12.446 1.00 95.94 111 ARG A N 1
ATOM 830 C CA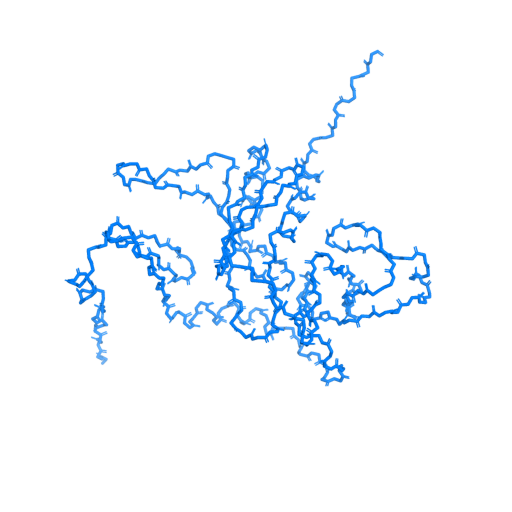 . ARG A 1 111 ? 10.219 -9.681 -11.790 1.00 95.94 111 ARG A CA 1
ATOM 831 C C . ARG A 1 111 ? 9.745 -10.795 -10.869 1.00 95.94 111 ARG A C 1
ATOM 833 O O . ARG A 1 111 ? 10.239 -11.919 -10.938 1.00 95.94 111 ARG A O 1
ATOM 840 N N . TRP A 1 112 ? 8.719 -10.501 -10.079 1.00 96.38 112 TRP A N 1
ATOM 841 C CA . TRP A 1 112 ? 7.840 -11.524 -9.522 1.00 96.38 112 TRP A CA 1
ATOM 842 C C . TRP A 1 112 ? 6.740 -11.834 -10.530 1.00 96.38 112 TRP A C 1
ATOM 844 O O . TRP A 1 112 ? 5.964 -10.950 -10.877 1.00 96.38 112 TRP A O 1
ATOM 854 N N . LEU A 1 113 ? 6.660 -13.080 -10.978 1.00 96.25 113 LEU A N 1
ATOM 855 C CA . LEU A 1 113 ? 5.647 -13.567 -11.904 1.00 96.25 113 LEU A CA 1
ATOM 856 C C . LEU A 1 113 ? 4.714 -14.531 -11.173 1.00 96.25 113 LEU A C 1
ATOM 858 O O . LEU A 1 113 ? 5.152 -15.534 -10.610 1.00 96.25 113 LEU A O 1
ATOM 862 N N . CYS A 1 114 ? 3.416 -14.270 -11.226 1.00 96.25 114 CYS A N 1
ATOM 863 C CA . CYS A 1 114 ? 2.418 -15.269 -10.887 1.00 96.25 114 CYS A CA 1
ATOM 864 C C . CYS A 1 114 ? 2.223 -16.207 -12.081 1.00 96.25 114 CYS A C 1
ATOM 866 O O . CYS A 1 114 ? 1.666 -15.817 -13.105 1.00 96.25 114 CYS A O 1
ATOM 868 N N . THR A 1 115 ? 2.637 -17.466 -11.966 1.00 94.94 115 THR A N 1
ATOM 869 C CA . THR A 1 115 ? 2.511 -18.433 -13.071 1.00 94.94 115 THR A CA 1
ATOM 870 C C . THR A 1 115 ? 1.060 -18.789 -13.403 1.00 94.94 115 THR A C 1
ATOM 872 O O . THR A 1 115 ? 0.795 -19.194 -14.537 1.00 94.94 115 THR A O 1
ATOM 875 N N . VAL A 1 116 ? 0.135 -18.580 -12.457 1.00 95.31 116 VAL A N 1
ATOM 876 C CA . VAL A 1 116 ? -1.309 -18.818 -12.605 1.00 95.31 116 VAL A CA 1
ATOM 877 C C . VAL A 1 116 ? -1.997 -17.628 -13.281 1.00 95.31 116 VAL A C 1
ATOM 879 O O . VAL A 1 116 ? -2.537 -17.774 -14.370 1.00 95.31 116 VAL A O 1
ATOM 882 N N . CYS A 1 117 ? -1.933 -16.439 -12.674 1.00 95.88 117 CYS A N 1
ATOM 883 C CA . CYS A 1 117 ? -2.628 -15.238 -13.162 1.00 95.88 117 CYS A CA 1
ATOM 884 C C . CYS A 1 117 ? -1.903 -14.510 -14.294 1.00 95.88 117 CYS A C 1
ATOM 886 O O . CYS A 1 117 ? -2.501 -13.654 -14.933 1.00 95.88 117 CYS A O 1
ATOM 888 N N . LYS A 1 118 ? -0.611 -14.800 -14.497 1.00 95.69 118 LYS A N 1
ATOM 889 C CA . LYS A 1 118 ? 0.308 -14.004 -15.328 1.00 95.69 118 LYS A CA 1
ATOM 890 C C . LYS A 1 118 ? 0.494 -12.560 -14.836 1.00 95.69 118 LYS A C 1
ATOM 892 O O . 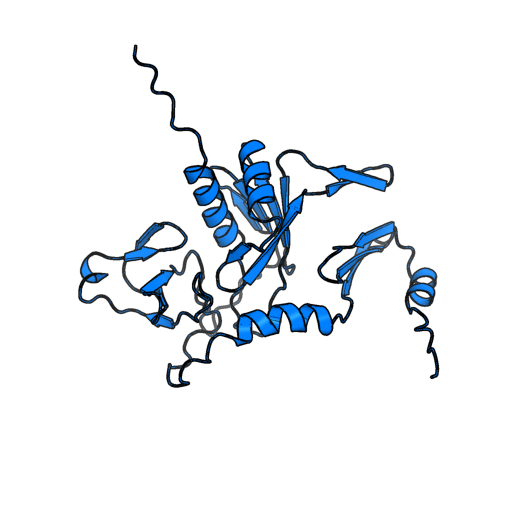LYS A 1 118 ? 0.929 -11.705 -15.594 1.00 95.69 118 LYS A O 1
ATOM 897 N N . ASP A 1 119 ? 0.201 -12.301 -13.559 1.00 96.00 119 ASP A N 1
ATOM 898 C CA . ASP A 1 119 ? 0.497 -11.019 -12.917 1.00 96.00 119 ASP A CA 1
ATOM 899 C C . ASP A 1 119 ? 2.012 -10.836 -12.758 1.00 96.00 119 ASP A C 1
ATOM 901 O O . ASP A 1 119 ? 2.694 -11.706 -12.207 1.00 96.00 119 ASP A O 1
ATOM 905 N N . ASP A 1 120 ? 2.511 -9.671 -13.160 1.00 97.19 120 ASP A N 1
ATOM 906 C CA . ASP A 1 120 ? 3.902 -9.260 -13.035 1.00 97.19 120 ASP A CA 1
ATOM 907 C C . ASP A 1 120 ? 4.041 -8.162 -11.969 1.00 97.19 120 ASP A C 1
ATOM 909 O O . ASP A 1 120 ? 3.402 -7.112 -12.034 1.00 97.19 120 ASP A O 1
ATOM 913 N N . LEU A 1 121 ? 4.903 -8.358 -10.971 1.00 96.88 121 LEU A N 1
ATOM 914 C CA . LEU A 1 121 ? 5.176 -7.369 -9.924 1.00 96.88 121 LEU A CA 1
ATOM 915 C C . LEU A 1 121 ? 6.661 -7.005 -9.914 1.00 96.88 121 LEU A C 1
ATOM 917 O O . LEU A 1 121 ? 7.534 -7.872 -9.924 1.00 96.88 121 LEU A O 1
ATOM 921 N N . CYS A 1 122 ? 6.961 -5.706 -9.876 1.00 96.56 122 CYS A N 1
ATOM 922 C CA . CYS A 1 122 ? 8.341 -5.230 -9.866 1.00 96.56 122 CYS A CA 1
ATOM 923 C C . CYS A 1 122 ? 8.990 -5.261 -8.492 1.00 96.56 122 CYS A C 1
ATOM 925 O O . CYS A 1 122 ? 8.319 -5.166 -7.462 1.00 96.56 122 CYS A O 1
ATOM 927 N N . PHE A 1 123 ? 10.322 -5.327 -8.500 1.00 94.56 123 PHE A N 1
ATOM 928 C CA . PHE A 1 123 ? 11.104 -5.298 -7.274 1.00 94.56 123 PHE A CA 1
ATOM 929 C C . PHE A 1 123 ? 11.059 -3.951 -6.566 1.00 94.56 123 PHE A C 1
ATOM 931 O O . PHE A 1 123 ? 11.181 -3.936 -5.358 1.00 94.56 123 PHE A O 1
ATOM 938 N N . ASP A 1 124 ? 10.741 -2.841 -7.232 1.00 93.38 124 ASP A N 1
ATOM 939 C CA . ASP A 1 124 ? 10.482 -1.582 -6.516 1.00 93.38 124 ASP A CA 1
ATOM 940 C C . ASP A 1 124 ? 9.234 -1.677 -5.620 1.00 93.38 124 ASP A C 1
ATOM 942 O O . ASP A 1 124 ? 9.181 -1.078 -4.546 1.00 93.38 124 ASP A O 1
ATOM 946 N N . CYS A 1 125 ? 8.216 -2.427 -6.057 1.00 94.00 125 CYS A N 1
ATOM 947 C CA . CYS A 1 125 ? 6.999 -2.650 -5.280 1.00 94.00 125 CYS A CA 1
ATOM 948 C C . CYS A 1 125 ? 7.182 -3.736 -4.220 1.00 94.00 125 CYS A C 1
ATOM 950 O O . CYS A 1 125 ? 6.653 -3.603 -3.120 1.00 94.00 125 CYS A O 1
ATOM 952 N N . PHE A 1 126 ? 7.910 -4.800 -4.550 1.00 94.06 126 PHE A N 1
ATOM 953 C CA . PHE A 1 126 ? 8.199 -5.908 -3.646 1.00 94.06 126 PHE A CA 1
ATOM 954 C C . PHE A 1 126 ? 9.674 -6.289 -3.782 1.00 94.06 126 PHE A C 1
ATOM 956 O O . PHE A 1 126 ? 10.013 -7.105 -4.633 1.00 94.06 126 PHE A O 1
ATOM 963 N N . PRO A 1 127 ? 10.576 -5.680 -3.005 1.00 91.62 127 PRO A N 1
ATOM 964 C CA . PRO A 1 127 ? 12.006 -5.922 -3.171 1.00 91.62 127 PRO A CA 1
ATOM 965 C C . PRO A 1 127 ? 12.399 -7.360 -2.847 1.00 91.62 127 PRO A C 1
ATOM 967 O O . PRO A 1 127 ? 11.907 -7.946 -1.883 1.00 91.62 127 PRO A O 1
ATOM 970 N N . ILE A 1 128 ? 13.308 -7.910 -3.651 1.00 88.88 128 ILE A N 1
ATOM 971 C CA . ILE A 1 128 ? 13.971 -9.175 -3.347 1.00 88.88 128 ILE A CA 1
ATOM 972 C C . ILE A 1 128 ? 15.015 -8.938 -2.253 1.00 88.88 128 ILE A C 1
ATOM 974 O O . ILE A 1 128 ? 15.740 -7.947 -2.292 1.00 88.88 128 ILE A O 1
ATOM 978 N N . HIS A 1 129 ? 15.072 -9.829 -1.267 1.00 83.44 129 HIS A N 1
ATOM 979 C CA . HIS A 1 129 ? 16.102 -9.805 -0.235 1.00 83.44 129 HIS A CA 1
ATOM 980 C C . HIS A 1 129 ? 17.105 -10.910 -0.530 1.00 83.44 129 HIS A C 1
ATOM 982 O O . HIS A 1 129 ? 16.775 -12.091 -0.408 1.00 83.44 129 HIS A O 1
ATOM 988 N N . ARG A 1 130 ? 18.325 -10.546 -0.936 1.00 82.12 130 ARG A N 1
ATOM 989 C CA . ARG A 1 130 ? 19.362 -11.552 -1.183 1.00 82.12 130 ARG A CA 1
ATOM 990 C C . ARG A 1 130 ? 19.984 -11.987 0.149 1.00 82.12 130 ARG A C 1
ATOM 992 O O . ARG A 1 130 ? 20.236 -11.136 1.007 1.00 82.12 130 ARG A O 1
ATOM 999 N N . PRO A 1 131 ? 20.245 -13.291 0.356 1.00 79.12 131 PRO A N 1
ATOM 1000 C CA . PRO A 1 131 ? 21.005 -13.744 1.514 1.00 79.12 131 PRO A CA 1
ATOM 1001 C C . PRO A 1 131 ? 22.333 -12.982 1.612 1.00 79.12 131 PRO A C 1
ATOM 1003 O O . PRO A 1 131 ? 23.054 -12.864 0.625 1.00 79.12 131 PRO A O 1
ATOM 1006 N N . GLY A 1 132 ? 22.641 -12.438 2.789 1.00 80.44 132 GLY A N 1
ATOM 1007 C CA . GLY A 1 132 ? 23.874 -11.679 3.025 1.00 80.44 132 GLY A CA 1
ATOM 1008 C C . GLY A 1 132 ? 23.794 -10.176 2.735 1.00 80.44 132 GLY A C 1
ATOM 1009 O O . GLY A 1 132 ? 24.684 -9.444 3.170 1.00 80.44 132 GLY A O 1
ATOM 1010 N N . GLU A 1 133 ? 22.726 -9.670 2.104 1.00 80.50 133 GLU A N 1
ATOM 1011 C CA . GLU A 1 133 ? 22.485 -8.224 2.097 1.00 80.50 133 GLU A CA 1
ATOM 1012 C C . GLU A 1 133 ? 22.212 -7.770 3.532 1.00 80.50 133 GLU A C 1
ATOM 1014 O O . GLU A 1 133 ? 21.251 -8.209 4.177 1.00 80.50 133 GLU A O 1
ATOM 1019 N N . ARG A 1 134 ? 23.079 -6.891 4.059 1.00 73.62 134 ARG A N 1
ATOM 1020 C CA . ARG A 1 134 ? 22.834 -6.252 5.353 1.00 73.62 134 ARG A CA 1
ATOM 1021 C C . ARG A 1 134 ? 21.459 -5.612 5.274 1.00 73.62 134 ARG A C 1
ATOM 1023 O O . ARG A 1 134 ? 21.238 -4.731 4.447 1.00 73.62 134 ARG A O 1
ATOM 1030 N N . LYS A 1 135 ? 20.555 -6.041 6.159 1.00 68.44 135 LYS A N 1
ATOM 1031 C CA . LYS A 1 135 ? 19.310 -5.327 6.430 1.00 68.44 135 LYS A CA 1
ATOM 1032 C C . LYS A 1 135 ? 19.729 -3.927 6.859 1.00 68.44 135 LYS A C 1
ATOM 1034 O O . LYS A 1 135 ? 20.095 -3.732 8.018 1.00 68.44 135 LYS A O 1
ATOM 1039 N N . THR A 1 136 ? 19.741 -2.973 5.929 1.00 63.00 136 THR A N 1
ATOM 1040 C CA . THR A 1 136 ? 19.757 -1.561 6.290 1.00 63.00 136 THR A CA 1
ATOM 1041 C C . THR A 1 136 ? 18.627 -1.414 7.284 1.00 63.00 136 THR A C 1
ATOM 1043 O O . THR A 1 136 ? 17.516 -1.895 7.048 1.00 63.00 136 THR A O 1
ATOM 1046 N N . ALA A 1 137 ? 18.977 -0.944 8.477 1.00 58.81 137 ALA A N 1
ATOM 1047 C CA . ALA A 1 137 ? 18.086 -0.944 9.610 1.00 58.81 137 ALA A CA 1
ATOM 1048 C C . ALA A 1 137 ? 16.867 -0.093 9.246 1.00 58.81 137 ALA A C 1
ATOM 1050 O O . ALA A 1 137 ? 16.885 1.121 9.381 1.00 58.81 137 ALA A O 1
ATOM 1051 N N . GLU A 1 138 ? 15.799 -0.739 8.780 1.00 68.75 138 GLU A N 1
ATOM 1052 C CA . GLU A 1 138 ? 14.476 -0.155 8.544 1.00 68.75 138 GLU A CA 1
ATOM 1053 C C . GLU A 1 138 ? 13.802 0.078 9.915 1.00 68.75 138 GLU A C 1
ATOM 1055 O O . GLU A 1 138 ? 12.687 -0.366 10.193 1.00 68.75 138 GLU A O 1
ATOM 1060 N N . ARG A 1 139 ? 14.579 0.666 10.833 1.00 67.38 139 ARG A N 1
ATOM 1061 C CA . ARG A 1 139 ? 14.252 0.978 12.223 1.00 67.38 139 ARG A CA 1
ATOM 1062 C C . ARG A 1 139 ? 13.576 2.334 12.343 1.00 67.38 139 ARG A C 1
ATOM 1064 O O . ARG A 1 139 ? 12.934 2.575 13.359 1.00 67.38 139 ARG A O 1
ATOM 1071 N N . ASP A 1 140 ? 13.650 3.149 11.298 1.00 76.62 140 ASP A N 1
ATOM 1072 C CA . ASP A 1 140 ? 13.024 4.460 11.274 1.00 76.62 140 ASP A CA 1
ATOM 1073 C C . ASP A 1 140 ? 11.656 4.399 10.602 1.00 76.62 140 ASP A C 1
ATOM 1075 O O . ASP A 1 140 ? 11.387 3.569 9.722 1.00 76.62 140 ASP A O 1
ATOM 1079 N N . ALA A 1 141 ? 10.759 5.265 11.068 1.00 84.06 141 ALA A N 1
ATOM 1080 C CA . ALA A 1 141 ? 9.473 5.460 10.425 1.00 84.06 141 ALA A CA 1
ATOM 1081 C C . ALA A 1 141 ? 9.703 5.912 8.975 1.00 84.06 141 ALA A C 1
ATOM 1083 O O . ALA A 1 141 ? 10.516 6.794 8.703 1.00 84.06 141 ALA A O 1
ATOM 1084 N N . GLN A 1 142 ? 8.987 5.298 8.037 1.00 91.94 142 GLN A N 1
ATOM 1085 C CA . GLN A 1 142 ? 9.088 5.647 6.625 1.00 91.94 142 GLN A CA 1
ATOM 1086 C C . GLN A 1 142 ? 7.979 6.618 6.263 1.00 91.94 142 GLN A C 1
ATOM 1088 O O . GLN A 1 142 ? 6.801 6.294 6.427 1.00 91.94 142 GLN A O 1
ATOM 1093 N N . VAL A 1 143 ? 8.356 7.765 5.709 1.00 95.44 143 VAL A N 1
ATOM 1094 C CA . VAL A 1 143 ? 7.423 8.715 5.106 1.00 95.44 143 VAL A CA 1
ATOM 1095 C C . VAL A 1 143 ? 7.633 8.691 3.602 1.00 95.44 143 VAL A C 1
ATOM 1097 O O . VAL A 1 143 ? 8.740 8.919 3.120 1.00 95.44 143 VAL A O 1
ATOM 1100 N N . VAL A 1 144 ? 6.580 8.377 2.853 1.00 96.44 144 VAL A N 1
ATOM 1101 C CA . VAL A 1 144 ? 6.614 8.365 1.390 1.00 96.44 144 VAL A CA 1
ATOM 1102 C C . VAL A 1 144 ? 5.518 9.278 0.870 1.00 96.44 144 VAL A C 1
ATOM 1104 O O . VAL A 1 144 ? 4.339 9.044 1.131 1.00 96.44 144 VAL A O 1
ATOM 1107 N N . ASN A 1 145 ? 5.925 10.291 0.110 1.00 97.62 145 ASN A N 1
ATOM 1108 C CA . ASN A 1 145 ? 5.019 11.220 -0.552 1.00 97.62 145 ASN A CA 1
ATOM 1109 C C . ASN A 1 145 ? 4.620 10.679 -1.928 1.00 97.62 145 ASN A C 1
ATOM 1111 O O . ASN A 1 145 ? 5.471 10.269 -2.726 1.00 97.62 145 ASN A O 1
ATOM 1115 N N . GLY A 1 146 ? 3.318 10.659 -2.177 1.00 96.81 146 GLY A N 1
ATOM 1116 C CA . GLY A 1 146 ? 2.699 10.422 -3.470 1.00 96.81 146 GLY A CA 1
ATOM 1117 C C . GLY A 1 146 ? 2.114 11.697 -4.064 1.00 96.81 146 GLY A C 1
ATOM 1118 O O . GLY A 1 146 ? 2.266 12.786 -3.515 1.00 96.81 146 GLY A O 1
ATOM 1119 N N . LYS A 1 147 ? 1.432 11.540 -5.198 1.00 96.69 147 LYS A N 1
ATOM 1120 C CA . LYS A 1 147 ? 0.636 12.597 -5.825 1.00 96.69 147 LYS A CA 1
ATOM 1121 C C . LYS A 1 147 ? -0.640 12.886 -5.033 1.00 96.69 147 LYS A C 1
ATOM 1123 O O . LYS A 1 147 ? -1.032 14.041 -4.945 1.00 96.69 147 LYS A O 1
ATOM 1128 N N . TRP A 1 148 ? -1.295 11.844 -4.521 1.00 97.75 148 TRP A N 1
ATOM 1129 C CA . TRP A 1 148 ? -2.605 11.950 -3.872 1.00 97.75 148 TRP A CA 1
ATOM 1130 C C . TRP A 1 148 ? -2.566 11.597 -2.395 1.00 97.75 148 TRP A C 1
ATOM 1132 O O . TRP A 1 148 ? -3.451 12.013 -1.648 1.00 97.75 148 TRP A O 1
ATOM 1142 N N . VAL A 1 149 ? -1.576 10.802 -1.979 1.00 98.31 149 VAL A N 1
ATOM 1143 C CA . VAL A 1 149 ? -1.434 10.393 -0.585 1.00 98.31 149 VAL A CA 1
ATOM 1144 C C . VAL A 1 149 ? -0.005 10.516 -0.072 1.00 98.31 149 VAL A C 1
ATOM 1146 O O . VAL A 1 149 ? 0.959 10.230 -0.782 1.00 98.31 149 VAL A O 1
ATOM 1149 N N . GLN A 1 150 ? 0.137 10.846 1.206 1.00 98.38 150 GLN A N 1
ATOM 1150 C CA . GLN A 1 150 ? 1.353 10.634 1.981 1.00 98.38 150 GLN A CA 1
ATOM 1151 C C . GLN A 1 150 ? 1.148 9.430 2.905 1.00 98.38 150 GLN A C 1
ATOM 1153 O O . GLN A 1 150 ? 0.166 9.349 3.640 1.00 98.38 150 GLN A O 1
ATOM 1158 N N . VAL A 1 151 ? 2.091 8.486 2.894 1.00 98.06 151 VAL A N 1
ATOM 1159 C CA . VAL A 1 151 ? 2.058 7.307 3.771 1.00 98.06 151 VAL A CA 1
ATOM 1160 C C . VAL A 1 151 ? 3.165 7.404 4.809 1.00 98.06 151 VAL A C 1
ATOM 1162 O O . VAL A 1 151 ? 4.347 7.418 4.461 1.00 98.06 151 VAL A O 1
ATOM 1165 N N . ARG A 1 152 ? 2.775 7.407 6.086 1.00 96.88 152 ARG A N 1
ATOM 1166 C CA . ARG A 1 152 ? 3.659 7.379 7.256 1.00 96.88 152 ARG A CA 1
ATOM 1167 C C . ARG A 1 152 ? 3.580 6.008 7.918 1.00 96.88 152 ARG A C 1
ATOM 1169 O O . ARG A 1 152 ? 2.666 5.729 8.693 1.00 96.88 152 ARG A O 1
ATOM 1176 N N . LYS A 1 153 ? 4.517 5.120 7.585 1.00 95.00 153 LYS A N 1
ATOM 1177 C CA . LYS A 1 153 ? 4.602 3.766 8.145 1.00 95.00 153 LYS A CA 1
ATOM 1178 C C . LYS A 1 153 ? 5.452 3.772 9.412 1.00 95.00 153 LYS A C 1
ATOM 1180 O O . LYS A 1 153 ? 6.608 4.194 9.383 1.00 95.00 153 LYS A O 1
ATOM 1185 N N . HIS A 1 154 ? 4.919 3.207 10.490 1.00 91.44 154 HIS A N 1
ATOM 1186 C CA . HIS A 1 154 ? 5.666 3.032 11.732 1.00 91.44 154 HIS A CA 1
ATOM 1187 C C . HIS A 1 154 ? 6.773 1.974 11.573 1.00 91.44 154 HIS A C 1
ATOM 1189 O O . HIS A 1 154 ? 6.635 0.979 10.842 1.00 91.44 154 HIS A O 1
ATOM 1195 N N . SER A 1 155 ? 7.899 2.186 12.252 1.00 84.56 155 SER A N 1
ATOM 1196 C CA . SER A 1 155 ? 8.996 1.224 12.260 1.00 84.56 155 SER A CA 1
ATOM 1197 C C . SER A 1 155 ? 8.615 -0.019 13.052 1.00 84.56 155 SER A C 1
ATOM 1199 O O . SER A 1 155 ? 7.985 0.056 14.101 1.00 84.56 155 SER A O 1
ATOM 1201 N N . GLY A 1 156 ? 8.928 -1.196 12.506 1.00 82.44 156 GLY A N 1
ATOM 1202 C CA . GLY A 1 156 ? 8.665 -2.478 13.175 1.00 82.44 156 GLY A CA 1
ATOM 1203 C C . GLY A 1 156 ? 7.193 -2.826 13.450 1.00 82.44 156 GLY A C 1
ATOM 1204 O O . GLY A 1 156 ? 6.934 -3.916 13.954 1.00 82.44 156 GLY A O 1
ATOM 1205 N N . MET A 1 157 ? 6.243 -1.949 13.113 1.00 88.19 157 MET A N 1
ATOM 1206 C CA . MET A 1 157 ? 4.811 -2.191 13.251 1.00 88.19 157 MET A CA 1
ATOM 1207 C C . MET A 1 157 ? 4.170 -2.426 11.882 1.00 88.19 157 MET A C 1
ATOM 1209 O O . MET A 1 157 ? 4.522 -1.801 10.875 1.00 88.19 157 MET A O 1
ATOM 1213 N N . GLY A 1 158 ? 3.178 -3.314 11.859 1.00 93.44 158 GLY A N 1
ATOM 1214 C CA . GLY A 1 158 ? 2.292 -3.507 10.717 1.00 93.44 158 GLY A CA 1
ATOM 1215 C C . GLY A 1 158 ? 1.212 -2.431 10.666 1.00 93.44 158 GLY A C 1
ATOM 1216 O O . GLY A 1 158 ? 0.031 -2.750 10.719 1.00 93.44 158 GLY A O 1
ATOM 1217 N N . CYS A 1 159 ? 1.589 -1.154 10.653 1.00 96.12 159 CYS A N 1
ATOM 1218 C CA . CYS A 1 159 ? 0.628 -0.070 10.498 1.00 96.12 159 CYS A CA 1
ATOM 1219 C C . CYS A 1 159 ? 1.222 1.170 9.825 1.00 96.12 159 CYS A C 1
ATOM 1221 O O . CYS A 1 159 ? 2.435 1.408 9.843 1.00 96.12 159 CYS A O 1
ATOM 1223 N N . ALA A 1 160 ? 0.336 1.970 9.243 1.00 97.12 160 ALA A N 1
ATOM 1224 C CA . ALA A 1 160 ? 0.636 3.269 8.675 1.00 97.12 160 ALA A CA 1
ATOM 1225 C C . ALA A 1 160 ? -0.542 4.234 8.858 1.00 97.12 160 ALA A C 1
ATOM 1227 O O . ALA A 1 160 ? -1.703 3.819 8.891 1.00 97.12 160 ALA A O 1
ATOM 1228 N N . VAL A 1 161 ? -0.230 5.524 8.929 1.00 97.44 161 VAL A N 1
ATOM 1229 C CA . VAL A 1 161 ? -1.198 6.602 8.710 1.00 97.44 161 VAL A CA 1
ATOM 1230 C C . VAL A 1 161 ? -1.093 7.027 7.252 1.00 97.44 161 VAL A C 1
ATOM 1232 O O . VAL A 1 161 ? 0.012 7.171 6.722 1.00 97.44 161 VAL A O 1
ATOM 1235 N N . VAL A 1 162 ? -2.238 7.180 6.600 1.00 98.38 162 VAL A N 1
ATOM 1236 C CA . VAL A 1 162 ? -2.339 7.659 5.227 1.00 98.38 162 VAL A CA 1
ATOM 1237 C C . VAL A 1 162 ? -3.079 8.981 5.235 1.00 98.38 162 VAL A C 1
ATOM 1239 O O . VAL A 1 162 ? -4.233 9.041 5.647 1.00 98.38 162 VAL A O 1
ATOM 1242 N N . GLU A 1 163 ? -2.401 10.018 4.780 1.00 98.38 163 GLU A N 1
ATOM 1243 C CA . GLU A 1 163 ? -2.928 11.367 4.643 1.00 98.38 163 GLU A CA 1
ATOM 1244 C C . GLU A 1 163 ? -3.237 11.623 3.170 1.00 98.38 163 GLU A C 1
ATOM 1246 O O . GLU A 1 163 ? -2.407 11.334 2.307 1.00 98.38 163 GLU A O 1
ATOM 1251 N N . PHE A 1 164 ? -4.441 12.101 2.879 1.00 98.31 164 PHE A N 1
ATOM 1252 C CA . PHE A 1 164 ? -4.942 12.311 1.526 1.00 98.31 164 PHE A CA 1
ATOM 1253 C C . PHE A 1 164 ? -4.945 13.799 1.212 1.00 98.31 164 PHE A C 1
ATOM 1255 O O . PHE A 1 164 ? -5.394 14.606 2.021 1.00 98.31 164 PHE A O 1
ATOM 1262 N N . THR A 1 165 ? -4.510 14.154 0.006 1.00 97.56 165 THR A N 1
ATOM 1263 C CA . THR A 1 165 ? -4.616 15.530 -0.499 1.00 97.56 165 THR A CA 1
ATOM 1264 C C . THR A 1 165 ? -6.075 15.965 -0.654 1.00 97.56 165 THR A C 1
ATOM 1266 O O . THR A 1 165 ? -6.381 17.142 -0.510 1.00 97.56 165 THR A O 1
ATOM 1269 N N . ASP A 1 166 ? -6.973 15.012 -0.920 1.00 96.50 166 ASP A N 1
ATOM 1270 C CA . ASP A 1 166 ? -8.413 15.235 -1.050 1.00 96.50 166 ASP A CA 1
ATOM 1271 C C . ASP A 1 166 ? -9.188 14.301 -0.095 1.00 96.50 166 ASP A C 1
ATOM 1273 O O . ASP A 1 166 ? -9.092 13.072 -0.232 1.00 96.50 166 ASP A O 1
ATOM 1277 N N . PRO A 1 167 ? -9.972 14.842 0.859 1.00 96.50 167 PRO A N 1
ATOM 1278 C CA . PRO A 1 167 ? -10.825 14.054 1.745 1.00 96.50 167 PRO A CA 1
ATOM 1279 C C . PRO A 1 167 ? -11.815 13.124 1.023 1.00 96.50 167 PRO A C 1
ATOM 1281 O O . PRO A 1 167 ? -12.102 12.042 1.535 1.00 96.50 167 PRO A O 1
ATOM 1284 N N . GLN A 1 168 ? -12.285 13.463 -0.183 1.00 96.56 168 GLN A N 1
ATOM 1285 C CA . GLN A 1 168 ? -13.220 12.609 -0.929 1.00 96.56 168 GLN A CA 1
ATOM 1286 C C . GLN A 1 168 ? -12.583 11.278 -1.350 1.00 96.56 168 GLN A C 1
ATOM 1288 O O . GLN A 1 168 ? -13.239 10.230 -1.336 1.00 96.56 168 GLN A O 1
ATOM 1293 N N . HIS A 1 169 ? -11.283 11.278 -1.668 1.00 97.31 169 HIS A N 1
ATOM 1294 C CA . HIS A 1 169 ? -10.543 10.044 -1.946 1.00 97.31 169 HIS A CA 1
ATOM 1295 C C . HIS A 1 169 ? -10.439 9.153 -0.707 1.00 97.31 169 HIS A C 1
ATOM 1297 O O . HIS A 1 169 ? -10.553 7.928 -0.810 1.00 97.31 169 HIS A O 1
ATOM 1303 N N . ARG A 1 170 ? -10.251 9.764 0.466 1.00 97.38 170 ARG A N 1
ATOM 1304 C CA . ARG A 1 170 ? -10.224 9.065 1.752 1.00 97.38 170 ARG A CA 1
ATOM 1305 C C . ARG A 1 170 ? -11.571 8.410 2.046 1.00 97.38 170 ARG A C 1
ATOM 1307 O O . ARG A 1 170 ? -11.603 7.229 2.387 1.00 97.38 170 ARG A O 1
ATOM 1314 N N . ASP A 1 171 ? -12.669 9.134 1.865 1.00 97.00 171 ASP A N 1
ATOM 1315 C CA . ASP A 1 171 ? -14.014 8.607 2.118 1.00 97.00 171 ASP A CA 1
ATOM 1316 C C . ASP A 1 171 ? -14.379 7.493 1.129 1.00 97.00 171 ASP A C 1
ATOM 1318 O O . ASP A 1 171 ? -14.882 6.444 1.536 1.00 97.00 171 ASP A O 1
ATOM 1322 N N . SER A 1 172 ? -14.021 7.658 -0.148 1.00 96.19 172 SER A N 1
ATOM 1323 C CA . SER A 1 172 ? -14.184 6.621 -1.174 1.00 96.19 172 SER A CA 1
ATOM 1324 C C . SER A 1 172 ? -13.408 5.347 -0.828 1.00 96.19 172 SER A C 1
ATOM 1326 O O . SER A 1 172 ? -13.942 4.242 -0.948 1.00 96.19 172 SER A O 1
ATOM 1328 N N . LEU A 1 173 ? -12.165 5.482 -0.345 1.00 96.69 173 LEU A N 1
ATOM 1329 C CA . LEU A 1 173 ? -11.359 4.350 0.113 1.00 96.69 173 LEU A CA 1
ATOM 1330 C C . LEU A 1 173 ? -12.024 3.635 1.295 1.00 96.69 173 LEU A C 1
ATOM 1332 O O . LEU A 1 173 ? -12.144 2.410 1.290 1.00 96.69 173 LEU A O 1
ATOM 1336 N N . LEU A 1 174 ? -12.457 4.383 2.310 1.00 97.12 174 LEU A N 1
ATOM 1337 C CA . LEU A 1 174 ? -13.098 3.807 3.490 1.00 97.12 174 LEU A CA 1
ATOM 1338 C C . LEU A 1 174 ? -14.397 3.090 3.128 1.00 97.12 174 LEU A C 1
ATOM 1340 O O . LEU A 1 174 ? -14.609 1.967 3.577 1.00 97.12 174 LEU A O 1
ATOM 1344 N N . ALA A 1 175 ? -15.227 3.688 2.272 1.00 96.56 175 ALA A N 1
ATOM 1345 C CA . ALA A 1 175 ? -16.451 3.066 1.782 1.00 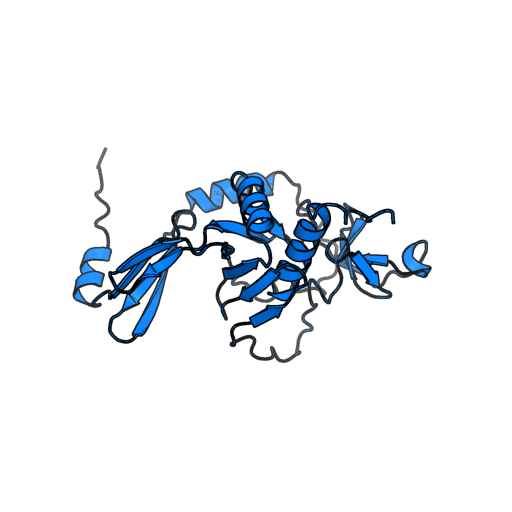96.56 175 ALA A CA 1
ATOM 1346 C C . ALA A 1 175 ? -16.167 1.768 1.010 1.00 96.56 175 ALA A C 1
ATOM 1348 O O . ALA A 1 175 ? -16.862 0.769 1.207 1.00 96.56 175 ALA A O 1
ATOM 1349 N N . GLN A 1 176 ? -15.121 1.754 0.179 1.00 95.88 176 GLN A N 1
ATOM 1350 C CA . GLN A 1 176 ? -14.728 0.579 -0.597 1.00 95.88 176 GLN A CA 1
ATOM 1351 C C . GLN A 1 176 ? -14.252 -0.582 0.290 1.00 95.88 176 GLN A C 1
ATOM 1353 O O . GLN A 1 176 ? -14.612 -1.732 0.039 1.00 95.88 176 GLN A O 1
ATOM 1358 N N . PHE A 1 177 ? -13.466 -0.298 1.332 1.00 95.38 177 PHE A N 1
ATOM 1359 C CA . PHE A 1 177 ? -12.801 -1.323 2.148 1.00 95.38 177 PHE A CA 1
ATOM 1360 C C . PHE A 1 177 ? -13.429 -1.540 3.535 1.00 95.38 177 PHE A C 1
ATOM 1362 O O . PHE A 1 177 ? -12.865 -2.244 4.370 1.00 95.38 177 PHE A O 1
ATOM 1369 N N . VAL A 1 178 ? -14.628 -1.003 3.789 1.00 92.88 178 VAL A N 1
ATOM 1370 C CA . VAL A 1 178 ? -15.359 -1.239 5.051 1.00 92.88 178 VAL A CA 1
ATOM 1371 C C . VAL A 1 178 ? -15.824 -2.692 5.203 1.00 92.88 178 VAL A C 1
ATOM 1373 O O . VAL A 1 178 ? -15.936 -3.198 6.319 1.00 92.88 178 VAL A O 1
ATOM 1376 N N . ARG A 1 179 ? -16.113 -3.375 4.086 1.00 90.56 179 ARG A N 1
ATOM 1377 C CA . ARG A 1 179 ? -16.633 -4.757 4.078 1.00 90.56 179 ARG A CA 1
ATOM 1378 C C . ARG A 1 179 ? -15.556 -5.799 3.830 1.00 90.56 179 ARG A C 1
ATOM 1380 O O . ARG A 1 179 ? -15.635 -6.895 4.382 1.00 90.56 179 ARG A O 1
ATOM 1387 N N . GLU A 1 180 ? -14.578 -5.472 2.996 1.00 91.88 180 GLU A N 1
ATOM 1388 C CA . GLU A 1 180 ? -13.504 -6.384 2.629 1.00 91.88 180 GLU A CA 1
ATOM 1389 C C . GLU A 1 180 ? -12.146 -5.710 2.829 1.00 91.88 180 GLU A C 1
ATOM 1391 O O . GLU A 1 180 ? -11.981 -4.551 2.453 1.00 91.88 180 GLU A O 1
ATOM 1396 N N . PRO A 1 181 ? -11.167 -6.414 3.424 1.00 92.56 181 PRO A N 1
ATOM 1397 C CA . PRO A 1 181 ? -9.838 -5.861 3.628 1.00 92.56 181 PRO A CA 1
ATOM 1398 C C . PRO A 1 181 ? -9.139 -5.631 2.289 1.00 92.56 181 PRO A C 1
ATOM 1400 O O . PRO A 1 181 ? -9.263 -6.422 1.352 1.00 92.56 181 PRO A O 1
ATOM 1403 N N . LEU A 1 182 ? -8.316 -4.590 2.236 1.00 95.38 182 LEU A N 1
ATOM 1404 C CA . LEU A 1 182 ? -7.390 -4.392 1.132 1.00 95.38 182 LEU A CA 1
ATOM 1405 C C . LEU A 1 182 ? -6.338 -5.511 1.156 1.00 95.38 182 LEU A C 1
ATOM 1407 O O . LEU A 1 182 ? -5.750 -5.788 2.198 1.00 95.38 182 LEU A O 1
ATOM 1411 N N . VAL A 1 183 ? -6.063 -6.145 0.017 1.00 94.94 183 VAL A N 1
ATOM 1412 C CA . VAL A 1 183 ? -5.034 -7.191 -0.088 1.00 94.94 183 VAL A CA 1
ATOM 1413 C C . VAL A 1 183 ? -3.908 -6.723 -1.001 1.00 94.94 183 VAL A C 1
ATOM 1415 O O . VAL A 1 183 ? -4.133 -6.481 -2.183 1.00 94.94 183 VAL A O 1
ATOM 1418 N N . LEU A 1 184 ? -2.684 -6.627 -0.472 1.00 95.44 184 LEU A N 1
ATOM 1419 C CA . LEU A 1 184 ? -1.483 -6.265 -1.237 1.00 95.44 184 LEU A CA 1
ATOM 1420 C C . LEU A 1 184 ? -0.372 -7.283 -1.011 1.00 95.44 184 LEU A C 1
ATOM 1422 O O . LEU A 1 184 ? 0.078 -7.478 0.115 1.00 95.44 184 LEU A O 1
ATOM 1426 N N . GLY A 1 185 ? 0.095 -7.940 -2.072 1.00 93.06 185 GLY A N 1
ATOM 1427 C CA . GLY A 1 185 ? 1.167 -8.931 -1.942 1.00 93.06 185 GLY A CA 1
ATOM 1428 C C . GLY A 1 185 ? 0.778 -10.144 -1.087 1.00 93.06 185 GLY A C 1
ATOM 1429 O O . GLY A 1 185 ? 1.658 -10.805 -0.542 1.00 93.06 185 GLY A O 1
ATOM 1430 N N . GLY A 1 186 ? -0.522 -10.415 -0.913 1.00 91.56 186 GLY A N 1
ATOM 1431 C CA . GLY A 1 186 ? -1.039 -11.419 0.027 1.00 91.56 186 GLY A CA 1
ATOM 1432 C C . GLY A 1 186 ? -1.151 -10.956 1.481 1.00 91.56 186 GLY A C 1
ATOM 1433 O O . GLY A 1 186 ? -1.473 -11.764 2.350 1.00 91.56 186 GLY A O 1
ATOM 1434 N N . ILE A 1 187 ? -0.883 -9.679 1.756 1.00 93.88 187 ILE A N 1
ATOM 1435 C CA . ILE A 1 187 ? -1.018 -9.069 3.077 1.00 93.88 187 ILE A CA 1
ATOM 1436 C C . ILE A 1 187 ? -2.393 -8.415 3.157 1.00 93.88 187 ILE A C 1
ATOM 1438 O O . ILE A 1 187 ? -2.716 -7.551 2.346 1.00 93.88 187 ILE A O 1
ATOM 1442 N N . TYR A 1 188 ? -3.183 -8.830 4.145 1.00 94.56 188 TYR A N 1
ATOM 1443 C CA . TYR A 1 188 ? -4.486 -8.246 4.446 1.00 94.56 188 TYR A CA 1
ATOM 1444 C C . TYR A 1 188 ? -4.308 -6.978 5.279 1.00 94.56 188 TYR A C 1
ATOM 1446 O O . TYR A 1 188 ? -3.677 -7.007 6.339 1.00 94.56 188 TYR A O 1
ATOM 1454 N N . ILE A 1 189 ? -4.872 -5.884 4.786 1.00 96.62 189 ILE A N 1
ATOM 1455 C CA . ILE A 1 189 ? -4.767 -4.539 5.330 1.00 96.62 189 ILE A CA 1
ATOM 1456 C C . ILE A 1 189 ? -6.175 -4.075 5.690 1.00 96.62 189 ILE A C 1
ATOM 1458 O O . ILE A 1 189 ? -7.066 -3.985 4.848 1.00 96.62 189 ILE A O 1
ATOM 1462 N N . ASP A 1 190 ? -6.354 -3.789 6.968 1.00 96.44 190 ASP A N 1
ATOM 1463 C CA . ASP A 1 190 ? -7.555 -3.214 7.548 1.00 96.44 190 ASP A CA 1
ATOM 1464 C C . ASP A 1 190 ? -7.438 -1.686 7.489 1.00 96.44 190 ASP A C 1
ATOM 1466 O O . ASP A 1 190 ? -6.490 -1.117 8.041 1.00 96.44 190 ASP A O 1
ATOM 1470 N N . VAL A 1 191 ? -8.359 -1.031 6.780 1.00 97.31 191 VAL A N 1
ATOM 1471 C CA . VAL A 1 191 ? -8.341 0.419 6.544 1.00 97.31 191 VAL A CA 1
ATOM 1472 C C . VAL A 1 191 ? -9.514 1.060 7.273 1.00 97.31 191 VAL A C 1
ATOM 1474 O O . VAL A 1 191 ? -10.659 0.650 7.104 1.00 97.31 191 VAL A O 1
ATOM 1477 N N . LYS A 1 192 ? -9.232 2.067 8.102 1.00 96.62 192 LYS A N 1
ATOM 1478 C CA . LYS A 1 192 ? -10.225 2.728 8.960 1.00 96.62 192 LYS A CA 1
ATOM 1479 C C . LYS A 1 192 ? -10.018 4.224 9.032 1.00 96.62 192 LYS A C 1
ATOM 1481 O O . LYS A 1 192 ? -8.948 4.733 8.712 1.00 96.62 192 LYS A O 1
ATOM 1486 N N . VAL A 1 193 ? -11.027 4.905 9.562 1.00 97.69 193 VAL A N 1
ATOM 1487 C CA . VAL A 1 193 ? -10.914 6.278 10.053 1.00 97.69 193 VAL A CA 1
ATOM 1488 C C . VAL A 1 193 ? -9.710 6.402 10.995 1.00 97.69 193 VAL A C 1
ATOM 1490 O O . VAL A 1 193 ? -9.546 5.597 11.920 1.00 97.69 193 VAL A O 1
ATOM 1493 N N . HIS A 1 194 ? -8.854 7.397 10.754 1.00 97.06 194 HIS A N 1
ATOM 1494 C CA . HIS A 1 194 ? -7.780 7.730 11.682 1.00 97.06 194 HIS A CA 1
ATOM 1495 C C . HIS A 1 194 ? -8.332 8.525 12.871 1.00 97.06 194 HIS A C 1
ATOM 1497 O O . HIS A 1 194 ? -9.068 9.489 12.685 1.00 97.06 194 HIS A O 1
ATOM 1503 N N . MET A 1 195 ? -7.959 8.110 14.083 1.00 96.88 195 MET A N 1
ATOM 1504 C CA . MET A 1 195 ? -8.418 8.711 15.336 1.00 96.88 195 MET A CA 1
ATOM 1505 C C . MET A 1 195 ? -7.216 9.093 16.199 1.00 96.88 195 MET A C 1
ATOM 1507 O O . MET A 1 195 ? -6.484 8.197 16.647 1.00 96.88 195 MET A O 1
ATOM 1511 N N . GLU A 1 196 ? -7.066 10.377 16.508 1.00 93.81 196 GLU A N 1
ATOM 1512 C CA . GLU A 1 196 ? -5.984 10.925 17.331 1.00 93.81 196 GLU A CA 1
ATOM 1513 C C . GLU A 1 196 ? -6.464 11.235 18.754 1.00 93.81 196 GLU A C 1
ATOM 1515 O O . GLU A 1 196 ? -7.611 11.642 18.965 1.00 93.81 196 GLU A O 1
ATOM 1520 N N . LYS A 1 197 ? -5.596 11.000 19.745 1.00 92.44 197 LYS A N 1
ATOM 1521 C CA . LYS A 1 197 ? -5.895 11.282 21.153 1.00 92.44 197 LYS A CA 1
ATOM 1522 C C . LYS A 1 197 ? -5.709 12.777 21.420 1.00 92.44 197 LYS A C 1
ATOM 1524 O O . LYS A 1 197 ? -4.615 13.296 21.237 1.00 92.44 197 LYS A O 1
ATOM 1529 N N . GLN A 1 198 ? -6.763 13.426 21.890 1.00 96.50 198 GLN A N 1
ATOM 1530 C CA . GLN A 1 198 ? -6.779 14.840 22.249 1.00 96.50 198 GLN A CA 1
ATOM 1531 C C . GLN A 1 198 ? -6.206 15.065 23.661 1.00 96.50 198 GLN A C 1
ATOM 1533 O O . GLN A 1 198 ? -5.997 14.115 24.426 1.00 96.50 198 GLN A O 1
ATOM 1538 N N . ALA A 1 199 ? -5.942 16.327 24.018 1.00 92.56 199 ALA A N 1
ATOM 1539 C CA . ALA A 1 199 ? -5.364 16.701 25.315 1.00 92.56 199 ALA A CA 1
ATOM 1540 C C . ALA A 1 199 ? -6.251 16.305 26.513 1.00 92.56 199 ALA A C 1
ATOM 1542 O O . ALA A 1 199 ? -5.738 15.926 27.563 1.00 92.56 199 ALA A O 1
ATOM 1543 N N . ASP A 1 200 ? -7.571 16.321 26.326 1.00 93.88 200 ASP A N 1
ATOM 1544 C CA . ASP A 1 200 ? -8.583 15.891 27.302 1.00 93.88 200 ASP A CA 1
ATOM 1545 C C . ASP A 1 200 ? -8.727 14.356 27.403 1.00 93.88 200 ASP A C 1
ATOM 1547 O O . ASP A 1 200 ? -9.533 13.835 28.173 1.00 93.88 200 ASP A O 1
ATOM 1551 N N . GLY A 1 201 ? -7.943 13.609 26.620 1.00 93.75 201 GLY A N 1
ATOM 1552 C CA . GLY A 1 201 ? -7.976 12.155 26.559 1.00 93.75 201 GLY A CA 1
ATOM 1553 C C . GLY A 1 201 ? -9.054 11.570 25.649 1.00 93.75 201 GLY A C 1
ATOM 1554 O O . GLY A 1 201 ? -9.044 10.351 25.440 1.00 93.75 201 GLY A O 1
ATOM 1555 N N . THR A 1 202 ? -9.933 12.391 25.069 1.00 94.25 202 THR A N 1
ATOM 1556 C CA . THR A 1 202 ? -10.890 11.951 24.050 1.00 94.25 202 THR A CA 1
ATOM 1557 C C . THR A 1 202 ? -10.170 11.576 22.754 1.00 94.25 202 THR A C 1
ATOM 1559 O O . THR A 1 202 ? -8.964 11.787 22.588 1.00 94.25 202 THR A O 1
ATOM 1562 N N . ARG A 1 203 ? -10.890 10.941 21.825 1.00 93.12 203 ARG A N 1
ATOM 1563 C CA . ARG A 1 203 ? -10.368 10.636 20.491 1.00 93.12 203 ARG A CA 1
ATOM 1564 C C . ARG A 1 203 ? -11.199 11.369 19.459 1.00 93.12 203 ARG A C 1
ATOM 1566 O O . ARG A 1 203 ? -12.404 11.143 19.396 1.00 93.12 203 ARG A O 1
ATOM 1573 N N . ALA A 1 204 ? -10.536 12.172 18.642 1.00 96.44 204 ALA A N 1
ATOM 1574 C CA . ALA A 1 204 ? -11.159 12.851 17.519 1.00 96.44 204 ALA A CA 1
ATOM 1575 C C . ALA A 1 204 ? -10.716 12.197 16.212 1.00 96.44 204 ALA A C 1
ATOM 1577 O O . ALA A 1 204 ? -9.582 11.728 16.083 1.00 96.44 204 ALA A O 1
ATOM 1578 N N . GLU A 1 205 ? -11.637 12.142 15.260 1.00 97.19 205 GLU A N 1
ATOM 1579 C CA . GLU A 1 205 ? -11.318 11.813 13.879 1.00 97.19 205 GLU A CA 1
ATOM 1580 C C . GLU A 1 205 ? -10.427 12.905 13.289 1.00 97.19 205 GLU A C 1
ATOM 1582 O O . GLU A 1 205 ? -10.667 14.088 13.522 1.00 97.19 205 GLU A O 1
ATOM 1587 N N . ILE A 1 206 ? -9.415 12.504 12.519 1.00 97.19 206 ILE A N 1
ATOM 1588 C CA . ILE A 1 206 ? -8.600 13.436 11.740 1.00 97.19 206 ILE A CA 1
ATOM 1589 C C . ILE A 1 206 ? -9.121 13.445 10.300 1.00 97.19 206 ILE A C 1
ATOM 1591 O O . ILE A 1 206 ? -8.962 12.437 9.592 1.00 97.19 206 ILE A O 1
ATOM 1595 N N . PRO A 1 207 ? -9.750 14.551 9.853 1.00 95.62 207 PRO A N 1
ATOM 1596 C CA . PRO A 1 207 ? -10.221 14.684 8.482 1.00 95.62 207 PRO A CA 1
ATOM 1597 C C . PRO A 1 207 ? -9.087 14.462 7.479 1.00 95.62 207 PRO A C 1
ATOM 1599 O O . PRO A 1 207 ? -7.937 14.814 7.731 1.00 95.62 207 PRO A O 1
ATOM 1602 N N . GLY A 1 208 ? -9.402 13.831 6.347 1.00 97.00 208 GLY A N 1
ATOM 1603 C CA . GLY A 1 208 ? -8.410 13.551 5.305 1.00 97.00 208 GLY A CA 1
ATOM 1604 C C . GLY A 1 208 ? -7.369 12.488 5.673 1.00 97.00 208 GLY A C 1
ATOM 1605 O O . GLY A 1 208 ? -6.478 12.229 4.873 1.00 97.00 208 GLY A O 1
ATOM 1606 N N . CYS A 1 209 ? -7.474 11.829 6.834 1.00 98.00 209 CYS A N 1
ATOM 1607 C CA . CYS A 1 209 ? -6.571 10.749 7.228 1.00 98.00 209 CYS A CA 1
ATOM 1608 C C . CYS A 1 209 ? -7.294 9.402 7.3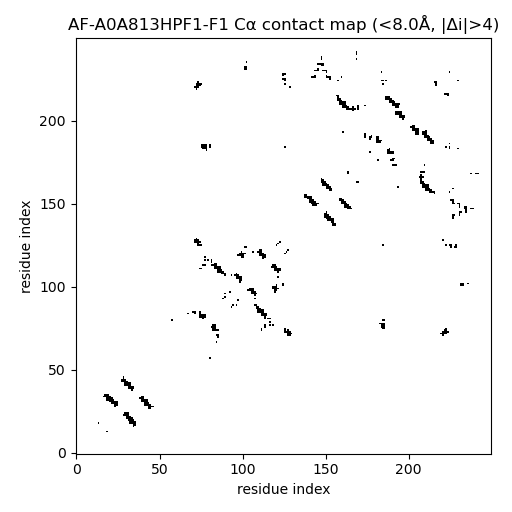87 1.00 98.00 209 CYS A C 1
ATOM 1610 O O . CYS A 1 209 ? -8.435 9.308 7.862 1.00 98.00 209 CYS A O 1
ATOM 1612 N N . ALA A 1 210 ? -6.590 8.330 7.030 1.00 98.25 210 ALA A N 1
ATOM 1613 C CA . ALA A 1 210 ? -6.973 6.948 7.288 1.00 98.25 210 ALA A CA 1
ATOM 1614 C C . ALA A 1 210 ? -5.847 6.202 8.018 1.00 98.25 210 ALA A C 1
ATOM 1616 O O . ALA A 1 210 ? -4.660 6.472 7.840 1.00 98.25 210 ALA A O 1
ATOM 1617 N N . PHE A 1 211 ? -6.223 5.237 8.847 1.00 97.62 211 PHE A N 1
ATOM 1618 C CA . PHE A 1 211 ? -5.311 4.296 9.479 1.00 97.62 211 PHE A CA 1
ATOM 1619 C C . PHE A 1 211 ? -5.339 2.972 8.715 1.00 97.62 211 PHE A C 1
ATOM 1621 O O . PHE A 1 211 ? -6.407 2.392 8.528 1.00 97.62 211 PHE A O 1
ATOM 1628 N N . ALA A 1 212 ? -4.170 2.476 8.316 1.00 97.88 212 ALA A N 1
ATOM 1629 C CA . ALA A 1 212 ? -3.998 1.180 7.672 1.00 97.88 212 ALA A CA 1
ATOM 1630 C C . ALA A 1 212 ? -3.217 0.246 8.604 1.00 97.88 212 ALA A C 1
ATOM 1632 O O . ALA A 1 212 ? -2.073 0.536 8.951 1.00 97.88 212 ALA A O 1
ATOM 1633 N N . GLY A 1 213 ? -3.812 -0.875 9.010 1.00 96.56 213 GLY A N 1
ATOM 1634 C CA . GLY A 1 213 ? -3.191 -1.872 9.887 1.00 96.56 213 GLY A CA 1
ATOM 1635 C C . GLY A 1 213 ? -3.144 -3.260 9.251 1.00 96.56 213 GLY A C 1
ATOM 1636 O O . GLY A 1 213 ? -4.082 -3.675 8.585 1.00 96.56 213 GLY A O 1
ATOM 1637 N N . TRP A 1 214 ? -2.066 -4.006 9.465 1.00 96.38 214 TRP A N 1
ATOM 1638 C CA . TRP A 1 214 ? -1.888 -5.373 8.982 1.00 96.38 214 TRP A CA 1
ATOM 1639 C C . TRP A 1 214 ? -1.068 -6.210 9.965 1.00 96.38 214 TRP A C 1
ATOM 1641 O O . TRP A 1 214 ? -0.301 -5.703 10.785 1.00 96.38 214 TRP A O 1
ATOM 1651 N N . LYS A 1 215 ? -1.198 -7.535 9.875 1.00 93.62 215 LYS A N 1
ATOM 1652 C CA . LYS A 1 215 ? -0.353 -8.442 10.657 1.00 93.62 215 LYS A CA 1
ATOM 1653 C C . LYS A 1 215 ? 1.025 -8.504 10.011 1.00 93.62 215 LYS A C 1
ATOM 1655 O O . LYS A 1 215 ? 1.151 -8.971 8.882 1.00 93.62 215 LYS A O 1
ATOM 1660 N N . GLN A 1 216 ? 2.056 -8.056 10.721 1.00 87.25 216 GLN A N 1
ATOM 1661 C CA . GLN A 1 216 ? 3.424 -8.198 10.241 1.00 87.25 216 GLN A CA 1
ATOM 1662 C C . GLN A 1 216 ? 3.877 -9.657 10.400 1.00 87.25 216 GLN A C 1
ATOM 1664 O O . GLN A 1 216 ? 3.832 -10.190 11.514 1.00 87.25 216 GLN A O 1
ATOM 1669 N N . PRO A 1 217 ? 4.305 -10.319 9.316 1.00 86.19 217 PRO A N 1
ATOM 1670 C CA . PRO A 1 217 ? 4.896 -11.644 9.416 1.00 86.19 217 PRO A CA 1
ATOM 1671 C C . PRO A 1 217 ? 6.144 -11.628 10.315 1.00 86.19 217 PRO A C 1
ATOM 1673 O O . PRO A 1 217 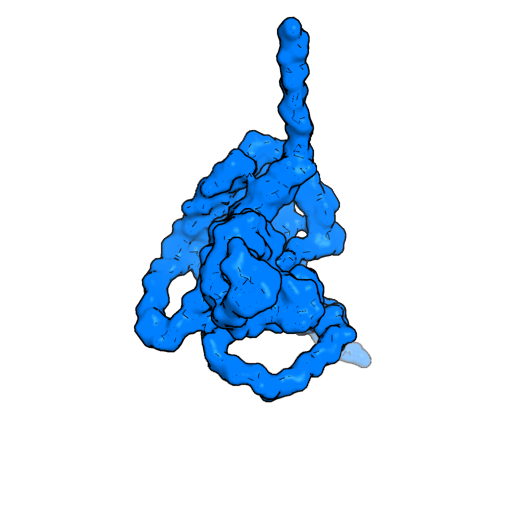? 7.002 -10.751 10.176 1.00 86.19 217 PRO A O 1
ATOM 1676 N N . LYS A 1 218 ? 6.227 -12.581 11.253 1.00 85.69 218 LYS A N 1
ATOM 1677 C CA . LYS A 1 218 ? 7.389 -12.750 12.149 1.00 85.69 218 LYS A CA 1
ATOM 1678 C C . LYS A 1 218 ? 8.485 -13.613 11.525 1.00 85.69 218 LYS A C 1
ATOM 1680 O O . LYS A 1 218 ? 9.650 -13.454 11.869 1.00 85.69 218 LYS A O 1
ATOM 1685 N N . GLU A 1 219 ? 8.099 -14.509 10.624 1.00 85.69 219 GLU A N 1
ATOM 1686 C CA . GLU A 1 219 ? 9.005 -15.439 9.958 1.00 85.69 219 GLU A CA 1
ATOM 1687 C C . GLU A 1 219 ? 9.994 -14.685 9.068 1.00 85.69 219 GLU A C 1
ATOM 1689 O O . GLU A 1 219 ? 9.622 -13.806 8.282 1.00 85.69 219 GLU A O 1
ATOM 1694 N N . GLU A 1 220 ? 11.274 -15.014 9.209 1.00 82.25 220 GLU A N 1
ATOM 1695 C CA . GLU A 1 220 ? 12.311 -14.438 8.371 1.00 82.25 220 GLU A CA 1
ATOM 1696 C C . GLU A 1 220 ? 12.079 -14.811 6.906 1.00 82.25 220 GLU A C 1
ATOM 1698 O O . GLU A 1 220 ? 11.705 -15.931 6.576 1.00 82.25 220 GLU A O 1
ATOM 1703 N N . GLY A 1 221 ? 12.273 -13.838 6.018 1.00 81.56 221 GLY A N 1
ATOM 1704 C CA . GLY A 1 221 ? 12.096 -14.076 4.597 1.00 81.56 221 GLY A CA 1
ATOM 1705 C C . GLY A 1 221 ? 10.646 -14.178 4.136 1.00 81.56 221 GLY A C 1
ATOM 1706 O O . GLY A 1 221 ? 10.382 -14.726 3.076 1.00 81.56 221 GLY A O 1
ATOM 1707 N N . THR A 1 222 ? 9.696 -13.642 4.888 1.00 86.31 222 THR A N 1
ATOM 1708 C CA . THR A 1 222 ? 8.330 -13.412 4.401 1.00 86.31 222 THR A CA 1
ATOM 1709 C C . THR A 1 222 ? 8.195 -12.022 3.779 1.00 86.31 222 THR A C 1
ATOM 1711 O O . THR A 1 222 ? 8.929 -11.091 4.125 1.00 86.31 222 THR A O 1
ATOM 1714 N N . CYS A 1 223 ? 7.262 -11.870 2.832 1.00 88.06 223 CYS A N 1
ATOM 1715 C CA . CYS A 1 223 ? 6.993 -10.588 2.180 1.00 88.06 223 CYS A CA 1
ATOM 1716 C C . CYS A 1 223 ? 6.533 -9.556 3.220 1.00 88.06 223 CYS A C 1
ATOM 1718 O O . CYS A 1 223 ? 5.575 -9.789 3.960 1.00 88.06 223 CYS A O 1
ATOM 1720 N N . LYS A 1 224 ? 7.198 -8.397 3.266 1.00 91.44 224 LYS A N 1
ATOM 1721 C CA . LYS A 1 224 ? 6.834 -7.279 4.145 1.00 91.44 224 LYS A CA 1
ATOM 1722 C C . LYS A 1 224 ? 6.265 -6.134 3.321 1.00 91.44 224 LYS A C 1
ATOM 1724 O O . LYS A 1 224 ? 6.844 -5.744 2.311 1.00 91.44 224 LYS A O 1
ATOM 1729 N N . LEU A 1 225 ? 5.153 -5.565 3.784 1.00 93.69 225 LEU A N 1
ATOM 1730 C CA . LEU A 1 225 ? 4.574 -4.381 3.160 1.00 93.69 225 LEU A CA 1
ATOM 1731 C C . LEU A 1 225 ? 5.456 -3.158 3.445 1.00 93.69 225 LEU A C 1
ATOM 1733 O O . LEU A 1 225 ? 5.643 -2.781 4.607 1.00 93.69 225 LEU A O 1
ATOM 1737 N N . ARG A 1 226 ? 5.975 -2.530 2.387 1.00 93.50 226 ARG A N 1
ATOM 1738 C CA . ARG A 1 226 ? 6.715 -1.265 2.475 1.00 93.50 226 ARG A CA 1
ATOM 1739 C C . ARG A 1 226 ? 5.773 -0.075 2.329 1.00 93.50 226 ARG A C 1
ATOM 1741 O O . ARG A 1 226 ? 4.741 -0.173 1.663 1.00 93.50 226 ARG A O 1
ATOM 1748 N N . ALA A 1 227 ? 6.162 1.071 2.893 1.00 95.44 227 ALA A N 1
ATOM 1749 C CA . ALA A 1 227 ? 5.392 2.311 2.770 1.00 95.44 227 ALA A CA 1
ATOM 1750 C C . ALA A 1 227 ? 5.155 2.689 1.297 1.00 95.44 227 ALA A C 1
ATOM 1752 O O . ALA A 1 227 ? 4.037 3.020 0.912 1.00 95.44 227 ALA A O 1
ATOM 1753 N N . ARG A 1 228 ? 6.187 2.537 0.452 1.00 95.19 228 ARG A N 1
ATOM 1754 C CA . ARG A 1 228 ? 6.112 2.814 -0.990 1.00 95.19 228 ARG A CA 1
ATOM 1755 C C . ARG A 1 228 ? 5.083 1.944 -1.712 1.00 95.19 228 ARG A C 1
ATOM 1757 O O . ARG A 1 228 ? 4.376 2.445 -2.576 1.00 95.19 228 ARG A O 1
ATOM 1764 N N . THR A 1 229 ? 4.978 0.663 -1.361 1.00 96.12 229 THR A N 1
ATOM 1765 C CA . THR A 1 229 ? 4.025 -0.274 -1.975 1.00 96.12 229 THR A CA 1
ATOM 1766 C C . THR A 1 229 ? 2.585 0.165 -1.726 1.00 96.12 229 THR A C 1
ATOM 1768 O O . THR A 1 229 ? 1.791 0.227 -2.663 1.00 96.12 229 THR A O 1
ATOM 1771 N N . LEU A 1 230 ? 2.272 0.516 -0.473 1.00 97.25 230 LEU A N 1
ATOM 1772 C CA . LEU A 1 230 ? 0.960 1.028 -0.082 1.00 97.25 230 LEU A CA 1
ATOM 1773 C C . LEU A 1 230 ? 0.672 2.377 -0.753 1.00 97.25 230 LEU A C 1
ATOM 1775 O O . LEU A 1 230 ? -0.385 2.549 -1.352 1.00 97.25 230 LEU A O 1
ATOM 1779 N N . GLN A 1 231 ? 1.639 3.296 -0.716 1.00 97.81 231 GLN A N 1
ATOM 1780 C CA . GLN A 1 231 ? 1.529 4.623 -1.322 1.00 97.81 231 GLN A CA 1
ATOM 1781 C C . GLN A 1 231 ? 1.203 4.541 -2.817 1.00 97.81 231 GLN A C 1
ATOM 1783 O O . GLN A 1 231 ? 0.233 5.143 -3.262 1.00 97.81 231 GLN A O 1
ATOM 1788 N N . VAL A 1 232 ? 1.961 3.757 -3.587 1.00 96.69 232 VAL A N 1
ATOM 1789 C CA . VAL A 1 232 ? 1.763 3.628 -5.039 1.00 96.69 232 VAL A CA 1
ATOM 1790 C C . VAL A 1 232 ? 0.400 3.026 -5.385 1.00 96.69 232 VAL A C 1
ATOM 1792 O O . VAL A 1 232 ? -0.229 3.449 -6.355 1.00 96.69 232 VAL A O 1
ATOM 1795 N N . TYR A 1 233 ? -0.066 2.046 -4.606 1.00 96.88 233 TYR A N 1
ATOM 1796 C CA . TYR A 1 233 ? -1.397 1.478 -4.803 1.00 96.88 233 TYR A CA 1
ATOM 1797 C C . TYR A 1 233 ? -2.492 2.526 -4.579 1.00 96.88 233 TYR A C 1
ATOM 1799 O O . TYR A 1 233 ? -3.376 2.684 -5.422 1.00 96.88 233 TYR A O 1
ATOM 1807 N N . LEU A 1 234 ? -2.415 3.256 -3.464 1.00 97.50 234 LEU A N 1
ATOM 1808 C CA . LEU A 1 234 ? -3.422 4.242 -3.084 1.00 97.50 234 LEU A CA 1
ATOM 1809 C C . LEU A 1 234 ? -3.429 5.450 -4.025 1.00 97.50 234 LEU A C 1
ATOM 1811 O O . LEU A 1 234 ? -4.503 5.851 -4.461 1.00 97.50 234 LEU A O 1
ATOM 1815 N N . ASP A 1 235 ? -2.265 5.956 -4.439 1.00 96.94 235 ASP A N 1
ATOM 1816 C CA . ASP A 1 235 ? -2.160 7.006 -5.463 1.00 96.94 235 ASP A CA 1
ATOM 1817 C C . ASP A 1 235 ? -2.877 6.611 -6.756 1.00 96.94 235 ASP A C 1
ATOM 1819 O O . ASP A 1 235 ? -3.560 7.416 -7.393 1.00 96.94 235 ASP A O 1
ATOM 1823 N N . ARG A 1 236 ? -2.718 5.353 -7.167 1.00 95.31 236 ARG A N 1
ATOM 1824 C CA . ARG A 1 236 ? -3.357 4.844 -8.375 1.00 95.31 236 ARG A CA 1
ATOM 1825 C C . ARG A 1 236 ? -4.862 4.701 -8.194 1.00 95.31 236 ARG A C 1
ATOM 1827 O O . ARG A 1 236 ? -5.598 4.995 -9.131 1.00 95.31 236 ARG A O 1
ATOM 1834 N N . LEU A 1 237 ? -5.312 4.232 -7.034 1.00 95.25 237 LEU A N 1
ATOM 1835 C CA . LEU A 1 237 ? -6.736 4.151 -6.730 1.00 95.25 237 LEU A CA 1
ATOM 1836 C C . LEU A 1 237 ? -7.375 5.545 -6.774 1.00 95.25 237 LEU A C 1
ATOM 1838 O O . LEU A 1 237 ? -8.381 5.717 -7.451 1.00 95.25 237 LEU A O 1
ATOM 1842 N N . CYS A 1 238 ? -6.732 6.543 -6.161 1.00 96.38 238 CYS A N 1
ATOM 1843 C CA . CYS A 1 238 ? -7.173 7.937 -6.221 1.00 96.38 238 CYS A CA 1
ATOM 1844 C C . CYS A 1 238 ? -7.189 8.448 -7.666 1.00 96.38 238 CYS A C 1
ATOM 1846 O O . CYS A 1 238 ? -8.188 8.978 -8.121 1.00 96.38 238 CYS A O 1
ATOM 1848 N N . SER A 1 239 ? -6.138 8.180 -8.448 1.00 95.25 239 SER A N 1
ATOM 1849 C CA . SER A 1 239 ? -6.075 8.602 -9.858 1.00 95.25 239 SER A CA 1
ATOM 1850 C C . SER A 1 239 ? -7.193 8.026 -10.735 1.00 95.25 239 SER A C 1
ATOM 1852 O O . SER A 1 239 ? -7.527 8.634 -11.741 1.00 95.25 239 SER A O 1
ATOM 1854 N N . LYS A 1 240 ? -7.744 6.853 -10.396 1.00 93.69 240 LYS A N 1
ATOM 1855 C CA . LYS A 1 240 ? -8.890 6.264 -11.112 1.00 93.69 240 LYS A CA 1
ATOM 1856 C C . LYS A 1 240 ? -10.225 6.905 -10.737 1.00 93.69 240 LYS A C 1
ATOM 1858 O O . LYS A 1 240 ? -11.160 6.810 -11.519 1.00 93.69 240 LYS A O 1
ATOM 1863 N N . ASN A 1 241 ? -10.302 7.485 -9.543 1.00 91.25 241 ASN A N 1
ATOM 1864 C CA . ASN A 1 241 ? -11.509 8.100 -8.998 1.00 91.25 241 ASN A CA 1
ATOM 1865 C C . ASN A 1 241 ? -11.488 9.630 -9.115 1.00 91.25 241 ASN A C 1
ATOM 1867 O O . ASN A 1 241 ? -12.506 10.264 -8.856 1.00 91.25 241 ASN A O 1
ATOM 1871 N N . ALA A 1 242 ? -10.346 10.216 -9.482 1.00 89.25 242 ALA A N 1
ATOM 1872 C CA . ALA A 1 242 ? -10.222 11.645 -9.694 1.00 89.25 242 ALA A CA 1
ATOM 1873 C C . ALA A 1 242 ? -11.169 12.078 -10.827 1.00 89.25 242 ALA A C 1
ATOM 1875 O O . ALA A 1 242 ? -11.195 11.413 -11.869 1.00 89.25 242 ALA A O 1
ATOM 1876 N N . PRO A 1 243 ? -11.932 13.172 -10.649 1.00 83.12 243 PRO A N 1
ATOM 1877 C CA . PRO A 1 243 ? -12.766 13.704 -11.716 1.00 83.12 243 PRO A CA 1
ATOM 1878 C C . PRO A 1 243 ? -11.892 14.032 -12.929 1.00 83.12 243 PRO A C 1
ATOM 1880 O O . PRO A 1 243 ? -10.760 14.506 -12.774 1.00 83.12 243 PRO A O 1
ATOM 1883 N N . GLU A 1 244 ? -12.398 13.762 -14.137 1.00 79.75 244 GLU A N 1
ATOM 1884 C CA . GLU A 1 244 ? -11.697 14.189 -15.345 1.00 79.75 244 GLU A CA 1
ATOM 1885 C C . GLU A 1 244 ? -11.482 15.706 -15.280 1.00 79.75 244 GLU A C 1
ATOM 1887 O O . GLU A 1 244 ? -12.386 16.434 -14.852 1.00 79.75 244 GLU A O 1
ATOM 1892 N N . PRO A 1 245 ? -10.286 16.202 -15.643 1.00 78.50 245 PRO A N 1
ATOM 1893 C CA . PRO A 1 245 ? -10.055 17.633 -15.675 1.00 78.50 245 PRO A CA 1
ATOM 1894 C C . PRO A 1 245 ? -11.082 18.245 -16.624 1.00 78.50 245 PRO A C 1
ATOM 1896 O O . PRO A 1 245 ? -11.129 17.888 -17.800 1.00 78.50 245 PRO A O 1
ATOM 1899 N N . VAL A 1 246 ? -11.917 19.147 -16.106 1.00 82.19 246 VAL A N 1
ATOM 1900 C CA . VAL A 1 246 ? -12.833 19.926 -16.937 1.00 82.19 246 VAL A CA 1
ATOM 1901 C C . VAL A 1 246 ? -11.953 20.769 -17.852 1.00 82.19 246 VAL A C 1
ATOM 1903 O O . VAL A 1 246 ? -11.335 21.735 -17.407 1.00 82.19 246 VAL A O 1
ATOM 1906 N N . ILE A 1 247 ? -11.819 20.351 -19.111 1.00 87.19 247 ILE A N 1
ATOM 1907 C CA . ILE A 1 247 ? -11.132 21.137 -20.130 1.00 87.19 247 ILE A CA 1
ATOM 1908 C C . ILE A 1 247 ? -12.027 22.350 -20.359 1.00 87.19 247 ILE A C 1
ATOM 1910 O O . ILE A 1 247 ? -13.103 22.220 -20.941 1.00 87.19 247 ILE A O 1
ATOM 1914 N N . ALA A 1 248 ? -11.619 23.506 -19.835 1.00 77.44 248 ALA A N 1
ATOM 1915 C CA . ALA A 1 248 ? -12.244 24.766 -20.194 1.00 77.44 248 ALA A CA 1
ATOM 1916 C C . ALA A 1 248 ? -12.052 24.940 -21.707 1.00 77.44 248 ALA A C 1
ATOM 1918 O O . ALA A 1 248 ? -10.925 25.061 -22.184 1.00 77.44 248 ALA A O 1
ATOM 1919 N N . LEU A 1 249 ? -13.144 24.811 -22.459 1.00 79.81 249 LEU A N 1
ATOM 1920 C CA . LEU A 1 249 ? -13.181 25.197 -23.861 1.00 79.81 249 LEU A CA 1
ATOM 1921 C C . LEU A 1 249 ? -13.312 26.720 -23.866 1.00 79.81 249 LEU A C 1
ATOM 1923 O O . LEU A 1 249 ? -14.388 27.231 -23.553 1.00 79.81 249 LEU A O 1
ATOM 1927 N N . ASP A 1 250 ? -12.197 27.397 -24.132 1.00 78.19 250 ASP A N 1
ATOM 1928 C CA . ASP A 1 250 ? -12.161 28.829 -24.445 1.00 78.19 250 ASP A CA 1
ATOM 1929 C C . ASP A 1 250 ? -12.710 29.098 -25.857 1.00 78.19 250 ASP A C 1
ATOM 1931 O O . ASP A 1 250 ? -12.442 28.277 -26.772 1.00 78.19 250 ASP A O 1
#

Secondary structure (DSSP, 8-state):
--------THHHHHTT--EEEEEEETTTTEEEEEETTS-EEEEE---HHHHHHHHHHHTTSPPPPS-S-S--TTPPB-TTSPBPEEE---SGGGGG-EE-TTT--EE-S-EEE-TTT--EE-TTTS----TT-----TTSPEEEE-SSEEEEEPTTSSEEEEEESSHHHHHHHHHHHSSS-EEETTEEEEEEEEEEEPTTS-EEEEEEEEEEEEPPP-STT-----HHHHHHHHHHHHHHHSPPP-----

pLDDT: mean 81.39, std 18.91, range [29.12, 98.38]

Organism: Polarella glacialis (NCBI:txid89957)

Nearest PDB structures (foldseek):
  7s58-assembly4_F  TM=4.442E-01  e=1.113E+00  Homo sapiens
  7s58-assembly1_H  TM=4.535E-01  e=1.996E+00  Homo sapiens
  5lon-assembly1_B  TM=2.655E-01  e=9.665E+00  Kluyveromyces lactis NRRL Y-1140
  4ill-assembly1_A  TM=2.516E-01  e=6.807E+00  Saccharolobus solfataricus P2

Solvent-accessible surface area (backbone atoms only — not comparable to full-atom values): 14828 Å² total; per-residue (Å²): 136,85,85,76,80,81,77,67,70,61,65,71,45,55,79,75,42,65,69,71,39,77,46,72,45,89,83,72,46,32,34,40,36,32,32,75,90,70,50,77,47,81,45,67,51,88,52,65,66,63,55,46,58,60,47,58,69,61,65,76,56,79,81,76,82,94,78,72,81,89,84,55,45,24,52,37,17,42,92,88,56,50,70,26,41,84,39,64,75,48,62,80,80,35,63,86,27,49,53,19,72,71,73,60,52,77,44,67,67,63,31,33,35,17,86,83,81,67,46,35,39,40,43,89,59,55,57,79,61,59,90,85,61,77,75,71,77,70,68,57,64,41,75,35,82,50,93,43,28,37,22,40,21,48,41,91,48,41,37,30,44,37,39,33,80,45,46,68,52,45,51,53,49,39,66,66,29,68,86,46,63,47,66,56,50,63,42,57,29,48,52,40,82,24,68,46,77,45,96,89,67,49,71,44,75,44,86,33,35,32,30,38,37,37,84,64,74,83,59,85,53,53,52,73,90,46,42,61,36,55,27,48,44,50,27,52,54,41,64,73,68,51,77,78,79,80,76,79,83,127